Protein AF-A0AAF0IBI3-F1 (afdb_monomer_lite)

Structure (mmCIF, N/CA/C/O backbone):
data_AF-A0AAF0IBI3-F1
#
_entry.id   AF-A0AAF0IBI3-F1
#
loop_
_atom_site.group_PDB
_atom_site.id
_atom_site.type_symbol
_atom_site.label_atom_id
_atom_site.label_alt_id
_atom_site.label_comp_id
_atom_site.label_asym_id
_atom_site.label_entity_id
_atom_site.label_seq_id
_atom_site.pdbx_PDB_ins_code
_atom_site.Cartn_x
_atom_site.Cartn_y
_atom_site.Cartn_z
_atom_site.occupancy
_atom_site.B_iso_or_equiv
_atom_site.auth_seq_id
_atom_site.auth_comp_id
_atom_site.auth_asym_id
_atom_site.auth_atom_id
_atom_site.pdbx_PDB_model_num
ATOM 1 N N . MET A 1 1 ? -7.147 -3.085 28.964 1.00 46.16 1 MET A N 1
ATOM 2 C CA . MET A 1 1 ? -7.468 -4.178 28.019 1.00 46.16 1 MET A CA 1
ATOM 3 C C . MET A 1 1 ? -7.283 -3.755 26.542 1.00 46.16 1 MET A C 1
ATOM 5 O O . MET A 1 1 ? -8.056 -4.175 25.702 1.00 46.16 1 MET A O 1
ATOM 9 N N . TYR A 1 2 ? -6.271 -2.938 26.185 1.00 52.84 2 TYR A N 1
ATOM 10 C CA . TYR A 1 2 ? -6.290 -2.149 24.925 1.00 52.84 2 TYR A CA 1
ATOM 11 C C . TYR A 1 2 ? -5.146 -2.400 23.919 1.00 52.84 2 TYR A C 1
ATOM 13 O O . TYR A 1 2 ? -5.112 -1.746 22.879 1.00 52.84 2 TYR A O 1
ATOM 21 N N . THR A 1 3 ? -4.193 -3.294 24.200 1.00 62.03 3 THR A N 1
ATOM 22 C CA . THR A 1 3 ? -3.054 -3.539 23.285 1.00 62.03 3 THR A CA 1
ATOM 23 C C . THR A 1 3 ? -3.377 -4.616 22.247 1.00 62.03 3 THR A C 1
ATOM 25 O O . THR A 1 3 ? -3.080 -4.435 21.070 1.00 62.03 3 THR A O 1
ATOM 28 N N . GLY A 1 4 ? -4.069 -5.688 22.652 1.00 77.12 4 GLY A N 1
ATOM 29 C CA . GLY A 1 4 ? -4.441 -6.786 21.750 1.00 77.12 4 GLY A CA 1
ATOM 30 C C . GLY A 1 4 ? -5.415 -6.374 20.641 1.00 77.12 4 GLY A C 1
ATOM 31 O O . GLY A 1 4 ? -5.263 -6.805 19.504 1.00 77.12 4 GLY A O 1
ATOM 32 N N . SER A 1 5 ? -6.363 -5.476 20.932 1.00 83.38 5 SER A N 1
ATOM 33 C CA . SER A 1 5 ? -7.329 -4.992 19.936 1.00 83.38 5 SER A CA 1
ATOM 34 C C . SER A 1 5 ? -6.680 -4.135 18.846 1.00 83.38 5 SER A C 1
ATOM 36 O O . SER A 1 5 ? -7.051 -4.227 17.682 1.00 83.38 5 SER A O 1
ATOM 38 N N . LYS A 1 6 ? -5.661 -3.340 19.188 1.00 87.50 6 LYS A N 1
ATOM 39 C CA . LYS A 1 6 ? -4.908 -2.542 18.208 1.00 87.50 6 LYS A CA 1
ATOM 40 C C . LYS A 1 6 ? -4.067 -3.424 17.296 1.00 87.50 6 LYS A C 1
ATOM 42 O O . LYS A 1 6 ? -4.064 -3.201 16.093 1.00 87.50 6 LYS A O 1
ATOM 47 N N . LEU A 1 7 ? -3.394 -4.430 17.861 1.00 90.31 7 LEU A N 1
ATOM 48 C CA . LEU A 1 7 ? -2.618 -5.391 17.079 1.00 90.31 7 LEU A CA 1
ATOM 49 C C . LEU A 1 7 ? -3.521 -6.152 16.102 1.00 90.31 7 LEU A C 1
ATOM 51 O O . LEU A 1 7 ? -3.206 -6.233 14.920 1.00 90.31 7 LEU A O 1
ATOM 55 N N . LEU A 1 8 ? -4.670 -6.645 16.574 1.00 92.25 8 LEU A N 1
ATOM 56 C CA . LEU A 1 8 ? -5.641 -7.323 15.718 1.00 92.25 8 LEU A CA 1
ATOM 57 C C . LEU A 1 8 ? -6.187 -6.393 14.628 1.00 92.25 8 LEU A C 1
ATOM 59 O O . LEU A 1 8 ? -6.245 -6.784 13.468 1.00 92.25 8 LEU A O 1
ATOM 63 N N . GLY A 1 9 ? -6.546 -5.156 14.986 1.00 90.94 9 GLY A N 1
ATOM 64 C CA . GLY A 1 9 ? -7.006 -4.155 14.024 1.00 90.94 9 GLY A CA 1
ATOM 65 C C . GLY A 1 9 ? -5.957 -3.853 12.957 1.00 90.94 9 GLY A C 1
ATOM 66 O O . GLY A 1 9 ? -6.298 -3.764 11.782 1.00 90.94 9 GLY A O 1
ATOM 67 N N . TRP A 1 10 ? -4.683 -3.770 13.344 1.00 94.25 10 TRP A N 1
ATOM 68 C CA . TRP A 1 10 ? -3.572 -3.603 12.411 1.00 94.25 10 TRP A CA 1
ATOM 69 C C . TRP A 1 10 ? -3.404 -4.802 11.476 1.00 94.25 10 TRP A C 1
ATOM 71 O O . TRP A 1 10 ? -3.348 -4.590 10.269 1.00 94.25 10 TRP A O 1
ATOM 81 N N . ILE A 1 11 ? -3.410 -6.037 11.992 1.00 94.50 11 ILE A N 1
ATOM 82 C CA . ILE A 1 11 ? -3.297 -7.257 11.169 1.00 94.50 11 ILE A CA 1
ATOM 83 C C . ILE A 1 11 ? -4.446 -7.342 10.160 1.00 94.50 11 ILE A C 1
ATOM 85 O O . ILE A 1 11 ? -4.211 -7.596 8.982 1.00 94.50 11 ILE A O 1
ATOM 89 N N . VAL A 1 12 ? -5.684 -7.108 10.604 1.00 95.19 12 VAL A N 1
ATOM 90 C CA . VAL A 1 12 ? -6.865 -7.173 9.729 1.00 95.19 12 VAL A CA 1
ATOM 91 C C . VAL A 1 12 ? -6.830 -6.063 8.681 1.00 95.19 12 VAL A C 1
ATOM 93 O O . VAL A 1 12 ? -7.039 -6.342 7.506 1.00 95.19 12 VAL A O 1
ATOM 96 N N . SER A 1 13 ? -6.513 -4.829 9.084 1.00 95.00 13 SER A N 1
ATOM 97 C CA . SER A 1 13 ? -6.330 -3.699 8.163 1.00 95.00 13 SER A CA 1
ATOM 98 C C . SER A 1 13 ? -5.277 -4.018 7.100 1.00 95.00 13 SER A C 1
ATOM 100 O O . SER A 1 13 ? -5.501 -3.779 5.918 1.00 95.00 13 SER A O 1
ATOM 102 N N . MET A 1 14 ? -4.166 -4.635 7.509 1.00 94.00 14 MET A N 1
ATOM 103 C CA . MET A 1 14 ? -3.097 -5.049 6.607 1.00 94.00 14 MET A CA 1
ATOM 104 C C . MET A 1 14 ? -3.516 -6.134 5.620 1.00 94.00 14 MET A C 1
ATOM 106 O O . MET A 1 14 ? -3.328 -5.993 4.416 1.00 94.00 14 MET A O 1
ATOM 110 N N . ALA A 1 15 ? -4.134 -7.203 6.116 1.00 94.44 15 ALA A N 1
ATOM 111 C CA . ALA A 1 15 ? -4.618 -8.278 5.262 1.00 94.44 15 ALA A CA 1
ATOM 112 C C . ALA A 1 15 ? -5.670 -7.774 4.262 1.00 94.44 15 ALA A C 1
ATOM 114 O O . ALA A 1 15 ? -5.676 -8.200 3.110 1.00 94.44 15 ALA A O 1
ATOM 115 N N . MET A 1 16 ? -6.534 -6.846 4.687 1.00 95.38 16 MET A N 1
ATOM 116 C CA . MET A 1 16 ? -7.535 -6.236 3.818 1.00 95.38 16 MET A CA 1
ATOM 117 C C . MET A 1 16 ? -6.908 -5.337 2.761 1.00 95.38 16 MET A C 1
ATOM 119 O O . MET A 1 16 ? -7.221 -5.514 1.589 1.00 95.38 16 MET A O 1
ATOM 123 N N . ILE A 1 17 ? -6.049 -4.388 3.148 1.00 94.69 17 ILE A N 1
ATOM 124 C CA . ILE A 1 17 ? -5.478 -3.444 2.183 1.00 94.69 17 ILE A CA 1
ATOM 125 C C . ILE A 1 17 ? -4.639 -4.187 1.146 1.00 94.69 17 ILE A C 1
ATOM 127 O O . ILE A 1 17 ? -4.860 -3.993 -0.044 1.00 94.69 17 ILE A O 1
ATOM 131 N N . PHE A 1 18 ? -3.778 -5.115 1.568 1.00 94.31 18 PHE A N 1
ATOM 132 C CA . PHE A 1 18 ? -2.958 -5.898 0.650 1.00 94.31 18 PHE A CA 1
ATOM 133 C C . PHE A 1 18 ? -3.808 -6.859 -0.188 1.00 94.31 18 PHE A C 1
ATOM 135 O O . PHE A 1 18 ? -3.723 -6.860 -1.412 1.00 94.31 18 PHE A O 1
ATOM 142 N N . GLY A 1 19 ? -4.664 -7.658 0.456 1.00 94.88 19 GLY A N 1
ATOM 143 C CA . GLY A 1 19 ? -5.438 -8.702 -0.217 1.00 94.88 19 GLY A CA 1
ATOM 144 C C . GLY A 1 19 ? -6.464 -8.154 -1.207 1.00 94.88 19 GLY A C 1
ATOM 145 O O . GLY A 1 19 ? -6.581 -8.672 -2.315 1.00 94.88 19 GLY A O 1
ATOM 146 N N . LEU A 1 20 ? -7.181 -7.088 -0.841 1.00 95.31 20 LEU A N 1
ATOM 147 C CA . LEU A 1 20 ? -8.132 -6.450 -1.751 1.00 95.31 20 LEU A CA 1
ATOM 148 C C . LEU A 1 20 ? -7.409 -5.707 -2.872 1.00 95.31 20 LEU A C 1
ATOM 150 O O . LEU A 1 20 ? -7.839 -5.800 -4.017 1.00 95.31 20 LEU A O 1
ATOM 154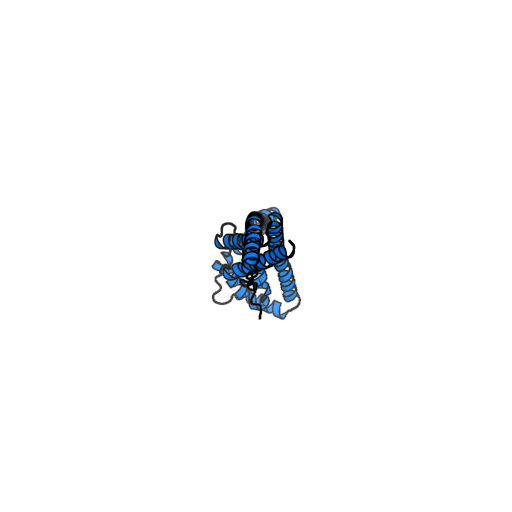 N N . THR A 1 21 ? -6.299 -5.026 -2.578 1.00 94.75 21 THR A N 1
ATOM 155 C CA . THR A 1 21 ? -5.511 -4.368 -3.629 1.00 94.75 21 THR A CA 1
ATOM 156 C C . THR A 1 21 ? -4.972 -5.381 -4.631 1.00 94.75 21 THR A C 1
ATOM 158 O O . THR A 1 21 ? -5.055 -5.150 -5.830 1.00 94.75 21 THR A O 1
ATOM 161 N N . LEU A 1 22 ? -4.495 -6.537 -4.165 1.00 93.81 22 LEU A N 1
ATOM 162 C CA . LEU A 1 22 ? -4.035 -7.611 -5.039 1.00 93.81 22 LEU A CA 1
ATOM 163 C C . LEU A 1 22 ? -5.170 -8.166 -5.915 1.00 93.81 22 LEU A C 1
ATOM 165 O O . LEU A 1 22 ? -4.953 -8.469 -7.084 1.00 93.81 22 LEU A O 1
ATOM 169 N N . MET A 1 23 ? -6.380 -8.292 -5.362 1.00 94.25 23 MET A N 1
ATOM 170 C CA . MET A 1 23 ? -7.551 -8.805 -6.081 1.00 94.25 23 MET A CA 1
ATOM 171 C C . MET A 1 23 ? -8.079 -7.829 -7.140 1.00 94.25 23 MET A C 1
ATOM 173 O O . MET A 1 23 ? -8.567 -8.262 -8.181 1.00 94.25 23 MET A O 1
ATOM 177 N N . PHE A 1 24 ? -7.993 -6.529 -6.869 1.00 92.81 24 PHE A N 1
ATOM 178 C CA . PHE A 1 24 ? -8.494 -5.462 -7.739 1.00 92.81 24 PHE A CA 1
ATOM 179 C C . PHE A 1 24 ? -7.365 -4.661 -8.391 1.00 92.81 24 PHE A C 1
ATOM 181 O O . PHE A 1 24 ? -7.532 -3.485 -8.716 1.00 92.81 24 PHE A O 1
ATOM 188 N N . LEU A 1 25 ? -6.205 -5.291 -8.564 1.00 91.50 25 LEU A N 1
ATOM 189 C CA . LEU A 1 25 ? -5.045 -4.636 -9.135 1.00 91.50 25 LEU A CA 1
ATOM 190 C C . LEU A 1 25 ? -5.332 -4.276 -10.605 1.00 91.50 25 LEU A C 1
ATOM 192 O O . LEU A 1 25 ? -5.805 -5.140 -11.349 1.00 91.50 25 LEU A O 1
ATOM 196 N N . PRO A 1 26 ? -5.059 -3.035 -11.055 1.00 90.81 26 PRO A N 1
ATOM 197 C CA . PRO A 1 26 ? -5.319 -2.658 -12.438 1.00 90.81 26 PRO A CA 1
ATOM 198 C C . PRO A 1 26 ? -4.539 -3.529 -13.425 1.00 90.81 26 PRO A C 1
ATOM 200 O O . PRO A 1 26 ? -3.414 -3.951 -13.153 1.00 90.81 26 PRO A O 1
ATOM 203 N N . GLU A 1 27 ? -5.113 -3.753 -14.604 1.00 88.75 27 GLU A N 1
ATOM 204 C CA . GLU A 1 27 ? -4.588 -4.709 -15.583 1.00 88.75 27 GLU A CA 1
ATOM 205 C C . GLU A 1 27 ? -3.118 -4.457 -15.948 1.00 88.75 27 GLU A C 1
ATOM 207 O O . GLU A 1 27 ? -2.320 -5.392 -15.958 1.00 88.75 27 GLU A O 1
ATOM 212 N N . GLY A 1 28 ? -2.709 -3.200 -16.143 1.00 87.12 28 GLY A N 1
ATOM 213 C CA . GLY A 1 28 ? -1.317 -2.889 -16.474 1.00 87.12 28 GLY A CA 1
ATOM 214 C C . GLY A 1 28 ? -0.308 -3.261 -15.376 1.00 87.12 28 GLY A C 1
ATOM 215 O O . GLY A 1 28 ? 0.815 -3.657 -15.687 1.00 87.12 28 GLY A O 1
ATOM 216 N N . TYR A 1 29 ? -0.703 -3.244 -14.098 1.00 89.69 29 TYR A N 1
ATOM 217 C CA . TYR A 1 29 ? 0.132 -3.779 -13.017 1.00 89.69 29 TYR A CA 1
ATOM 218 C C . TYR A 1 29 ? 0.233 -5.303 -13.097 1.00 89.69 29 TYR A C 1
ATOM 220 O O . TYR A 1 29 ? 1.326 -5.849 -12.963 1.00 89.69 29 TYR A O 1
ATOM 228 N N . ALA A 1 30 ? -0.881 -5.997 -13.343 1.00 89.12 30 ALA A N 1
ATOM 229 C CA . ALA A 1 30 ? -0.889 -7.450 -13.507 1.00 89.12 30 ALA A CA 1
ATOM 230 C C . ALA A 1 30 ? -0.048 -7.894 -14.720 1.00 89.12 30 ALA A C 1
ATOM 232 O O . ALA A 1 30 ? 0.678 -8.891 -14.644 1.00 89.12 30 ALA A O 1
ATOM 233 N N . MET A 1 31 ? -0.074 -7.122 -15.811 1.00 88.69 31 MET A N 1
ATOM 234 C CA . MET A 1 31 ? 0.788 -7.330 -16.976 1.00 88.69 31 MET A CA 1
ATOM 235 C C . MET A 1 31 ? 2.266 -7.151 -16.625 1.00 88.69 31 MET A C 1
ATOM 237 O O . MET A 1 31 ? 3.074 -8.004 -16.984 1.00 88.69 31 MET A O 1
ATOM 241 N N . LEU A 1 32 ? 2.632 -6.103 -15.878 1.00 87.94 32 LEU A N 1
ATOM 242 C CA . LEU A 1 32 ? 4.014 -5.900 -15.427 1.00 87.94 32 LEU A CA 1
ATOM 243 C C . LEU A 1 32 ? 4.496 -7.001 -14.493 1.00 87.94 32 LEU A C 1
ATOM 245 O O . LEU A 1 32 ? 5.621 -7.476 -14.648 1.00 87.94 32 LEU A O 1
ATOM 249 N N . ILE A 1 33 ? 3.642 -7.432 -13.560 1.00 89.62 33 ILE A N 1
ATOM 250 C CA . ILE A 1 33 ? 3.929 -8.583 -12.707 1.00 89.62 33 ILE A CA 1
ATOM 251 C C . ILE A 1 33 ? 4.224 -9.778 -13.598 1.00 89.62 33 ILE A C 1
ATOM 253 O O . ILE A 1 33 ? 5.292 -10.351 -13.472 1.00 89.62 33 ILE A O 1
ATOM 257 N N . THR A 1 34 ? 3.342 -10.110 -14.541 1.00 88.38 34 THR A N 1
ATOM 258 C CA . THR A 1 34 ? 3.505 -11.275 -15.424 1.00 88.38 34 THR A CA 1
ATOM 259 C C . THR A 1 34 ? 4.767 -11.186 -16.282 1.00 88.38 34 THR A C 1
ATOM 261 O O . THR A 1 34 ? 5.498 -12.169 -16.399 1.00 88.38 34 THR A O 1
ATOM 264 N N . TRP A 1 35 ? 5.054 -10.010 -16.840 1.00 87.88 35 TRP A N 1
ATOM 265 C CA . TRP A 1 35 ? 6.219 -9.770 -17.690 1.00 87.88 35 TRP A CA 1
ATOM 266 C C . TRP A 1 35 ? 7.526 -9.963 -16.917 1.00 87.88 35 TRP A C 1
ATOM 268 O O . TRP A 1 35 ? 8.412 -10.690 -17.361 1.00 87.88 35 TRP A O 1
ATOM 278 N N . PHE A 1 36 ? 7.642 -9.364 -15.735 1.00 87.31 36 PHE A N 1
ATOM 279 C CA . PHE A 1 36 ? 8.890 -9.346 -14.975 1.00 87.31 36 PHE A CA 1
ATOM 280 C C . PHE A 1 36 ? 8.953 -10.397 -13.847 1.00 87.31 36 PHE A C 1
ATOM 282 O O . PHE A 1 36 ? 9.979 -10.516 -13.169 1.00 87.31 36 PHE A O 1
ATOM 289 N N . ASN A 1 37 ? 7.908 -11.217 -13.682 1.00 87.94 37 ASN A N 1
ATOM 290 C CA . ASN A 1 37 ? 7.854 -12.331 -12.727 1.00 87.94 37 ASN A CA 1
ATOM 291 C C . ASN A 1 37 ? 9.059 -13.283 -12.828 1.00 87.94 37 ASN A C 1
ATOM 293 O O . ASN A 1 37 ? 9.570 -13.676 -11.783 1.00 87.94 37 ASN A O 1
ATOM 297 N N . PRO A 1 38 ? 9.564 -13.653 -14.027 1.00 86.75 38 PRO A N 1
ATOM 298 C CA . PRO A 1 38 ? 10.696 -14.577 -14.126 1.00 86.75 38 PRO A CA 1
ATOM 299 C C . PRO A 1 38 ? 11.970 -14.076 -13.431 1.00 86.75 38 PRO A C 1
ATOM 301 O O . PRO A 1 38 ? 12.804 -14.884 -13.036 1.00 86.75 38 PRO A O 1
ATOM 304 N N . VAL A 1 39 ? 12.114 -12.755 -13.275 1.00 86.31 39 VAL A N 1
ATOM 305 C CA . VAL A 1 39 ? 13.288 -12.109 -12.670 1.00 86.31 39 VAL A CA 1
ATOM 306 C C . VAL A 1 39 ? 13.058 -11.801 -11.194 1.00 86.31 39 VAL A C 1
ATOM 308 O O . VAL A 1 39 ? 13.903 -12.107 -10.356 1.00 86.31 39 VAL A O 1
ATOM 311 N N . PHE A 1 40 ? 11.923 -11.186 -10.865 1.00 86.12 40 PHE A N 1
ATOM 312 C CA . PHE A 1 40 ? 11.683 -10.652 -9.521 1.00 86.12 40 PHE A CA 1
ATOM 313 C C . PHE A 1 40 ? 10.754 -11.517 -8.669 1.00 86.12 40 PHE A C 1
ATOM 315 O O . PHE A 1 40 ? 10.677 -11.325 -7.453 1.00 86.12 40 PHE A O 1
ATOM 322 N N . GLY A 1 41 ? 10.054 -12.471 -9.281 1.00 87.62 41 GLY A N 1
ATOM 323 C CA . GLY A 1 41 ? 9.133 -13.365 -8.599 1.00 87.62 41 GLY A CA 1
ATOM 324 C C . GLY A 1 41 ? 8.098 -12.617 -7.757 1.00 87.62 41 GLY A C 1
ATOM 325 O O . GLY A 1 41 ? 7.601 -11.545 -8.109 1.00 87.62 41 GLY A O 1
ATOM 326 N N . LEU A 1 42 ? 7.846 -13.167 -6.567 1.00 89.06 42 LEU A N 1
ATOM 327 C CA . LEU A 1 42 ? 6.907 -12.621 -5.588 1.00 89.06 42 LEU A CA 1
ATOM 328 C C . LEU A 1 42 ? 7.249 -11.189 -5.142 1.00 89.06 42 LEU A C 1
ATOM 330 O O . LEU A 1 42 ? 6.341 -10.438 -4.787 1.00 89.06 42 LEU A O 1
ATOM 334 N N . ASN A 1 43 ? 8.528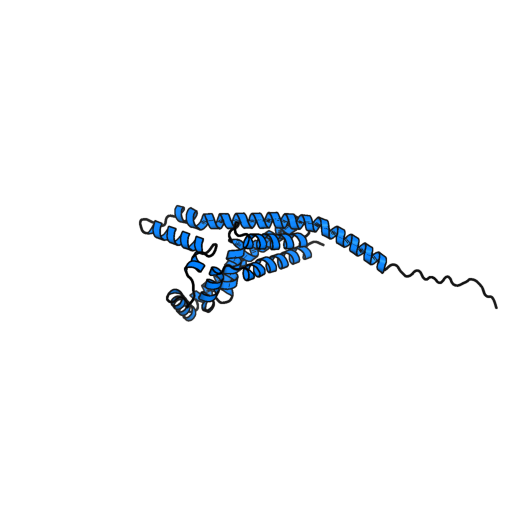 -10.794 -5.171 1.00 89.81 43 ASN A N 1
ATOM 335 C CA . ASN A 1 43 ? 8.945 -9.469 -4.713 1.00 89.81 43 ASN A CA 1
ATOM 336 C C . ASN A 1 43 ? 8.247 -8.375 -5.521 1.00 89.81 43 ASN A C 1
ATOM 338 O O . ASN A 1 43 ? 7.757 -7.407 -4.945 1.00 89.81 43 ASN A O 1
ATOM 342 N N . LEU A 1 44 ? 8.151 -8.552 -6.841 1.00 89.50 44 LEU A N 1
ATOM 343 C CA . LEU A 1 44 ? 7.507 -7.577 -7.713 1.00 89.50 44 LEU A CA 1
ATOM 344 C C . LEU A 1 44 ? 6.009 -7.480 -7.444 1.00 89.50 44 LEU A C 1
ATOM 346 O O . LEU A 1 44 ? 5.489 -6.371 -7.374 1.00 89.50 44 LEU A O 1
ATOM 350 N N . THR A 1 45 ? 5.336 -8.613 -7.232 1.00 91.75 45 THR A N 1
ATOM 351 C CA . THR A 1 45 ? 3.919 -8.638 -6.851 1.00 91.75 45 THR A CA 1
ATOM 352 C C . THR A 1 45 ? 3.682 -7.819 -5.590 1.00 91.75 45 THR A C 1
ATOM 354 O O . THR A 1 45 ? 2.782 -6.983 -5.568 1.00 91.75 45 THR A O 1
ATOM 357 N N . VAL A 1 46 ? 4.509 -8.010 -4.558 1.00 92.94 46 VAL A N 1
ATOM 358 C CA . VAL A 1 46 ? 4.385 -7.266 -3.297 1.00 92.94 46 VAL A CA 1
ATOM 359 C C . VAL A 1 46 ? 4.648 -5.776 -3.512 1.00 92.94 46 VAL A C 1
ATOM 361 O O . VAL A 1 46 ? 3.827 -4.958 -3.108 1.00 92.94 46 VAL A O 1
ATOM 364 N N . ILE A 1 47 ? 5.742 -5.418 -4.195 1.00 91.19 47 ILE A N 1
ATOM 365 C CA . ILE A 1 47 ? 6.111 -4.019 -4.464 1.00 91.19 47 ILE A CA 1
ATOM 366 C C . ILE A 1 47 ? 4.997 -3.301 -5.221 1.00 91.19 47 ILE A C 1
ATOM 368 O O . ILE A 1 47 ? 4.581 -2.224 -4.813 1.00 91.19 47 ILE A O 1
ATOM 372 N N . LEU A 1 48 ? 4.513 -3.886 -6.315 1.00 91.62 48 LEU A N 1
ATOM 373 C CA . LEU A 1 48 ? 3.530 -3.263 -7.196 1.00 91.62 48 LEU A CA 1
ATOM 374 C C . LEU A 1 48 ? 2.144 -3.158 -6.551 1.00 91.62 48 LEU A C 1
ATOM 376 O O . LEU A 1 48 ? 1.474 -2.139 -6.717 1.00 91.62 48 LEU A O 1
ATOM 380 N N . THR A 1 49 ? 1.751 -4.161 -5.763 1.00 93.69 49 THR A N 1
ATOM 381 C CA . THR A 1 49 ? 0.508 -4.128 -4.978 1.00 93.69 49 THR A CA 1
ATOM 382 C C . THR A 1 49 ? 0.556 -3.016 -3.935 1.00 93.69 49 THR A C 1
ATOM 384 O O . THR A 1 49 ? -0.356 -2.197 -3.867 1.00 93.69 49 THR A O 1
ATOM 387 N N . GLU A 1 50 ? 1.634 -2.932 -3.154 1.00 92.81 50 GLU A N 1
ATOM 388 C CA . GLU A 1 50 ? 1.786 -1.897 -2.123 1.00 92.81 50 GLU A CA 1
ATOM 389 C C . GLU A 1 50 ? 1.971 -0.499 -2.728 1.00 92.81 50 GLU A C 1
ATOM 391 O O . GLU A 1 50 ? 1.471 0.490 -2.191 1.00 92.81 50 GLU A O 1
ATOM 396 N N . LEU A 1 51 ? 2.640 -0.399 -3.881 1.00 91.00 51 LEU A N 1
ATOM 397 C CA . LEU A 1 51 ? 2.778 0.858 -4.612 1.00 91.00 51 LEU A CA 1
ATOM 398 C C . LEU A 1 51 ? 1.403 1.394 -5.012 1.00 91.00 51 LEU A C 1
ATOM 400 O O . LEU A 1 51 ? 1.128 2.572 -4.795 1.00 91.00 51 LEU A O 1
ATOM 404 N N . TYR A 1 52 ? 0.532 0.535 -5.550 1.00 91.88 52 TYR A N 1
ATOM 405 C CA . TYR A 1 52 ? -0.845 0.920 -5.846 1.00 91.88 52 TYR A CA 1
ATOM 406 C C . TYR A 1 52 ? -1.631 1.235 -4.569 1.00 91.88 52 TYR A C 1
ATOM 408 O O . TYR A 1 52 ? -2.268 2.278 -4.496 1.00 91.88 52 TYR A O 1
ATOM 416 N N . ALA A 1 53 ? -1.521 0.414 -3.522 1.00 92.38 53 ALA A N 1
ATOM 417 C CA . ALA A 1 53 ? -2.218 0.642 -2.254 1.00 92.38 53 ALA A CA 1
ATOM 418 C C . ALA A 1 53 ? -1.858 1.987 -1.589 1.00 92.38 53 ALA A C 1
ATOM 420 O O . ALA A 1 53 ? -2.695 2.596 -0.921 1.00 92.38 53 ALA A O 1
ATOM 421 N N . LEU A 1 54 ? -0.628 2.479 -1.773 1.00 90.81 54 LEU A N 1
ATOM 422 C CA . LEU A 1 54 ? -0.177 3.757 -1.215 1.00 90.81 54 LEU A CA 1
ATOM 423 C C . LEU A 1 54 ? -0.409 4.944 -2.149 1.00 90.81 54 LEU A C 1
ATOM 425 O O . LEU A 1 54 ? -0.813 6.015 -1.692 1.00 90.81 54 LEU A O 1
ATOM 429 N N . LEU A 1 55 ? -0.131 4.777 -3.440 1.00 89.38 55 LEU A N 1
ATOM 430 C CA . LEU A 1 55 ? -0.065 5.877 -4.409 1.00 89.38 55 LEU A CA 1
ATOM 431 C C . LEU A 1 55 ? -1.213 5.876 -5.414 1.00 89.38 55 LEU A C 1
ATOM 433 O O . LEU A 1 55 ? -1.274 6.776 -6.249 1.00 89.38 55 LEU A O 1
ATOM 437 N N . GLY A 1 56 ? -2.109 4.893 -5.336 1.00 87.50 56 GLY A N 1
ATOM 438 C CA . GLY A 1 56 ? -3.257 4.765 -6.218 1.00 87.50 56 GLY A CA 1
ATOM 439 C C . GLY A 1 56 ? -4.074 6.061 -6.277 1.00 87.50 56 GLY A C 1
ATOM 440 O O . GLY A 1 56 ? -4.090 6.834 -5.307 1.00 87.50 56 GLY A O 1
ATOM 441 N N . PRO A 1 57 ? -4.733 6.347 -7.411 1.00 85.19 57 PRO A N 1
ATOM 442 C CA . PRO A 1 57 ? -5.406 7.618 -7.615 1.00 85.19 57 PRO A CA 1
ATOM 443 C C . PRO A 1 57 ? -6.539 7.801 -6.615 1.00 85.19 57 PRO A C 1
ATOM 445 O O . PRO A 1 57 ? -7.394 6.934 -6.457 1.00 85.19 57 PRO A O 1
ATOM 448 N N . TYR A 1 58 ? -6.606 8.972 -5.990 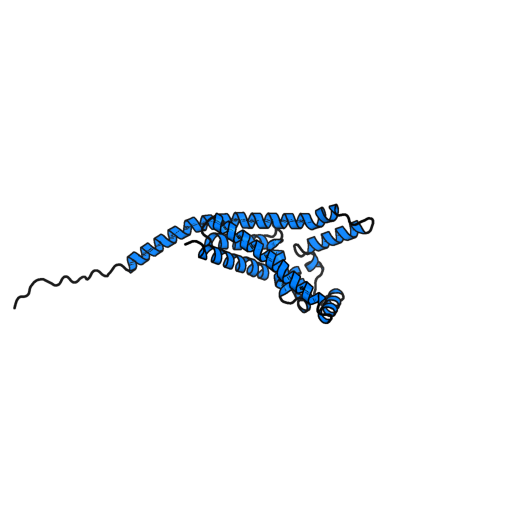1.00 81.75 58 TYR A N 1
ATOM 449 C CA . TYR A 1 58 ? -7.673 9.283 -5.037 1.00 81.75 58 TYR A CA 1
ATOM 450 C C . TYR A 1 58 ? -9.051 9.476 -5.699 1.00 81.75 58 TYR A C 1
ATOM 452 O O . TYR A 1 58 ? -10.057 9.627 -5.010 1.00 81.75 58 TYR A O 1
ATOM 460 N N . ASN A 1 59 ? -9.105 9.531 -7.030 1.00 83.31 59 ASN A N 1
ATOM 461 C CA . ASN A 1 59 ? -10.333 9.565 -7.820 1.00 83.31 59 ASN A CA 1
ATOM 462 C C . ASN A 1 59 ? -10.746 8.179 -8.338 1.00 83.31 59 ASN A C 1
ATOM 464 O O . ASN A 1 59 ? -11.854 8.054 -8.859 1.00 83.31 59 ASN A O 1
ATOM 468 N N . ASP A 1 60 ? -9.906 7.149 -8.187 1.00 88.44 60 ASP A N 1
ATOM 469 C CA . ASP A 1 60 ? -10.336 5.777 -8.432 1.00 88.44 60 ASP A CA 1
ATOM 470 C C . ASP A 1 60 ? -11.204 5.300 -7.263 1.00 88.44 60 ASP A C 1
ATOM 472 O O . ASP A 1 60 ? -10.756 5.153 -6.121 1.00 88.44 60 ASP A O 1
ATOM 476 N N . MET A 1 61 ? -12.477 5.049 -7.565 1.00 89.44 61 MET A N 1
ATOM 477 C CA . MET A 1 61 ? -13.448 4.592 -6.580 1.00 89.44 61 MET A CA 1
ATOM 478 C C . MET A 1 61 ? -13.079 3.228 -5.998 1.00 89.44 61 MET A C 1
ATOM 480 O O . MET A 1 61 ? -13.383 2.986 -4.829 1.00 89.44 61 MET A O 1
ATOM 484 N N . VAL A 1 62 ? -12.440 2.345 -6.771 1.00 92.06 62 VAL A N 1
ATOM 485 C CA . VAL A 1 62 ? -12.065 1.006 -6.297 1.00 92.06 62 VAL A CA 1
ATOM 486 C C . VAL A 1 62 ? -10.956 1.123 -5.259 1.00 92.06 62 VAL A C 1
ATOM 488 O O . VAL A 1 62 ? -11.142 0.690 -4.119 1.00 92.06 62 VAL A O 1
ATOM 491 N N . HIS A 1 63 ? -9.857 1.795 -5.607 1.00 92.56 63 HIS A N 1
ATOM 492 C CA . HIS A 1 63 ? -8.747 2.090 -4.699 1.00 92.56 63 HIS A CA 1
ATOM 493 C C . HIS A 1 63 ? -9.207 2.760 -3.402 1.00 92.56 63 HIS A C 1
ATOM 495 O O . HIS A 1 63 ? -8.939 2.271 -2.301 1.00 92.56 63 HIS A O 1
ATOM 501 N N . ILE A 1 64 ? -9.978 3.846 -3.513 1.00 93.31 64 ILE A N 1
ATOM 502 C CA . ILE A 1 64 ? -10.477 4.564 -2.337 1.00 93.31 64 ILE A CA 1
ATOM 503 C C . ILE A 1 64 ? -11.393 3.688 -1.482 1.00 93.31 64 ILE A C 1
ATOM 505 O O . ILE A 1 64 ? -11.313 3.746 -0.255 1.00 93.31 64 ILE A O 1
ATOM 509 N N . SER A 1 65 ? -12.232 2.843 -2.084 1.00 94.50 65 SER A N 1
ATOM 510 C CA . SER A 1 65 ? -13.100 1.934 -1.325 1.00 94.50 65 SER A CA 1
ATOM 511 C C . SER A 1 65 ? -12.297 0.920 -0.513 1.00 94.50 65 SER A C 1
ATOM 513 O O . SER A 1 65 ? -12.643 0.649 0.639 1.00 94.50 65 SER A O 1
ATOM 515 N N . ILE A 1 66 ? -11.204 0.397 -1.075 1.00 95.12 66 ILE A N 1
ATOM 516 C CA . ILE A 1 66 ? -10.288 -0.513 -0.375 1.00 95.12 66 ILE A CA 1
ATOM 517 C C . ILE A 1 66 ? -9.633 0.205 0.804 1.00 95.12 66 ILE A C 1
ATOM 519 O O . ILE A 1 66 ? -9.664 -0.297 1.930 1.00 95.12 66 ILE A O 1
ATOM 523 N N . LEU A 1 67 ? -9.104 1.406 0.564 1.00 94.69 67 LEU A N 1
ATOM 524 C CA . LEU A 1 67 ? -8.436 2.218 1.577 1.00 94.69 67 LEU A CA 1
ATOM 525 C C . LEU A 1 67 ? -9.378 2.575 2.736 1.00 94.69 67 LEU A C 1
ATOM 527 O O . LEU A 1 67 ? -9.035 2.390 3.906 1.00 94.69 67 LEU A O 1
ATOM 531 N N . ILE A 1 68 ? -10.591 3.039 2.417 1.00 95.06 68 ILE A N 1
ATOM 532 C CA . ILE A 1 68 ? -11.637 3.345 3.400 1.00 95.06 68 ILE A CA 1
ATOM 533 C C . ILE A 1 68 ? -12.025 2.078 4.162 1.00 95.06 68 ILE A C 1
ATOM 535 O O . ILE A 1 68 ? -12.091 2.106 5.390 1.00 95.06 68 ILE A O 1
ATOM 539 N N . GLY A 1 69 ? -12.273 0.970 3.462 1.00 95.38 69 GLY A N 1
ATOM 540 C CA . GLY A 1 69 ? -12.690 -0.293 4.067 1.00 95.38 69 GLY A CA 1
ATOM 541 C C . GLY A 1 69 ? -11.664 -0.823 5.065 1.00 95.38 69 GLY A C 1
ATOM 542 O O . GLY A 1 69 ? -12.010 -1.100 6.216 1.00 95.38 69 GLY A O 1
ATOM 543 N N . ALA A 1 70 ? -10.396 -0.897 4.660 1.00 95.69 70 ALA A N 1
ATOM 544 C CA . ALA A 1 70 ? -9.304 -1.357 5.513 1.00 95.69 70 ALA A CA 1
ATOM 545 C C . ALA A 1 70 ? -9.108 -0.443 6.734 1.00 95.69 70 ALA A C 1
ATOM 547 O O . ALA A 1 70 ? -9.104 -0.922 7.873 1.00 95.69 70 ALA A O 1
ATOM 548 N N . ALA A 1 71 ? -9.040 0.878 6.522 1.00 95.19 71 ALA A N 1
ATOM 549 C CA . ALA A 1 71 ? -8.869 1.848 7.603 1.00 95.19 71 ALA A CA 1
ATOM 550 C C . ALA A 1 71 ? -10.049 1.832 8.587 1.00 95.19 71 ALA A C 1
ATOM 552 O O . ALA A 1 71 ? -9.850 1.890 9.804 1.00 95.19 71 ALA A O 1
ATOM 553 N N . LEU A 1 72 ? -11.281 1.713 8.083 1.00 96.00 72 LEU A N 1
ATOM 554 C CA . LEU A 1 72 ? -12.485 1.680 8.907 1.00 96.00 72 LEU A CA 1
ATOM 555 C C . LEU A 1 72 ? -12.523 0.418 9.766 1.00 96.00 72 LEU A C 1
ATOM 557 O O . LEU A 1 72 ? -12.733 0.523 10.973 1.00 96.00 72 LEU A O 1
ATOM 561 N N . VAL A 1 73 ? -12.302 -0.759 9.175 1.00 95.56 73 VAL A N 1
ATOM 562 C CA . VAL A 1 73 ? -12.313 -2.038 9.902 1.00 95.56 73 VAL A CA 1
ATOM 563 C C . VAL A 1 73 ? -11.191 -2.080 10.935 1.00 95.56 73 VAL A C 1
ATOM 565 O O . VAL A 1 73 ? -11.449 -2.386 12.103 1.00 95.56 73 VAL A O 1
ATOM 568 N N . GLY A 1 74 ? -9.971 -1.689 10.556 1.00 93.06 74 GLY A N 1
ATOM 569 C CA . GLY A 1 74 ? -8.851 -1.578 11.490 1.00 93.06 74 GLY A CA 1
ATOM 570 C C . GLY A 1 74 ? -9.153 -0.629 12.651 1.00 93.06 74 GLY A C 1
ATOM 571 O O . GLY A 1 74 ? -8.909 -0.957 13.817 1.00 93.06 74 GLY A O 1
ATOM 572 N N . GLY A 1 75 ? -9.765 0.519 12.349 1.00 93.56 75 GLY A N 1
ATOM 573 C CA . GLY A 1 75 ? -10.232 1.485 13.338 1.00 93.56 75 GLY A CA 1
ATOM 574 C C . GLY A 1 75 ? -11.292 0.914 14.279 1.00 93.56 75 GLY A C 1
ATOM 575 O O . GLY A 1 75 ? -11.141 1.007 15.498 1.00 93.56 75 GLY A O 1
ATOM 576 N N . LEU A 1 76 ? -12.341 0.289 13.738 1.00 94.62 76 LEU A N 1
ATOM 577 C CA . LEU A 1 76 ? -13.439 -0.312 14.506 1.00 94.62 76 LEU A CA 1
ATOM 578 C C . LEU A 1 76 ? -12.922 -1.316 15.538 1.00 94.62 76 LEU A C 1
ATOM 580 O O . LEU A 1 76 ? -13.343 -1.276 16.695 1.00 94.62 76 LEU A O 1
ATOM 584 N N . ILE A 1 77 ? -11.978 -2.171 15.141 1.00 92.38 77 ILE A N 1
ATOM 585 C CA . ILE A 1 77 ? -11.379 -3.174 16.028 1.00 92.38 77 ILE A CA 1
ATOM 586 C C . ILE A 1 77 ? -10.519 -2.501 17.106 1.00 92.38 77 ILE A C 1
ATOM 588 O O . ILE A 1 77 ? -10.580 -2.892 18.272 1.00 92.38 77 ILE A O 1
ATOM 592 N N . ALA A 1 78 ? -9.767 -1.449 16.766 1.00 91.38 78 ALA A N 1
ATOM 593 C CA . ALA A 1 78 ? -8.952 -0.715 17.736 1.00 91.38 78 ALA A CA 1
ATOM 594 C C . ALA A 1 78 ? -9.785 -0.061 18.857 1.00 91.38 78 ALA A C 1
ATOM 596 O O . ALA A 1 78 ? -9.273 0.155 19.961 1.00 91.38 78 ALA A O 1
ATOM 597 N N . GLY A 1 79 ? -11.054 0.269 18.586 1.00 86.00 79 GLY A N 1
ATOM 598 C CA . GLY A 1 79 ? -12.047 0.654 19.596 1.00 86.00 79 GLY A CA 1
ATOM 599 C C . GLY A 1 79 ? -11.828 2.018 20.257 1.00 86.00 79 GLY A C 1
ATOM 600 O O . GLY A 1 79 ? -12.488 2.341 21.239 1.00 86.00 79 GLY A O 1
ATOM 601 N N . THR A 1 80 ? -10.889 2.827 19.760 1.00 89.50 80 THR A N 1
ATOM 602 C CA . THR A 1 80 ? -10.673 4.213 20.205 1.00 89.50 80 THR A CA 1
ATOM 603 C C . THR A 1 80 ? -10.202 5.070 19.036 1.00 89.50 80 THR A C 1
ATOM 605 O O . THR A 1 80 ? -9.459 4.584 18.188 1.00 89.50 80 THR A O 1
ATOM 608 N N . GLY A 1 81 ? -10.551 6.363 19.000 1.00 87.06 81 GLY A N 1
ATOM 609 C CA . GLY A 1 81 ? -10.116 7.260 17.915 1.00 87.06 81 GLY A CA 1
ATOM 610 C C . GLY A 1 81 ? -8.588 7.347 17.765 1.00 87.06 81 GLY A C 1
ATOM 611 O O . GLY A 1 81 ? -8.070 7.243 16.659 1.00 87.06 81 GLY A O 1
ATOM 612 N N . LYS A 1 82 ? -7.849 7.442 18.884 1.00 90.56 82 LYS A N 1
ATOM 613 C CA . LYS A 1 82 ? -6.372 7.412 18.879 1.00 90.56 82 LYS A CA 1
ATOM 614 C C . LYS A 1 82 ? -5.814 6.045 18.459 1.00 90.56 82 LYS A C 1
ATOM 616 O O . LYS A 1 82 ? -4.771 5.984 17.822 1.00 90.56 82 LYS A O 1
ATOM 621 N N . GLY A 1 83 ? -6.492 4.955 18.826 1.00 87.62 83 GLY A N 1
ATOM 622 C CA . GLY A 1 83 ? -6.115 3.601 18.422 1.00 87.62 83 GLY A CA 1
ATOM 623 C C . GLY A 1 83 ? -6.303 3.370 16.927 1.00 87.62 83 GLY A C 1
ATOM 624 O O . GLY A 1 83 ? -5.408 2.827 16.296 1.00 87.62 83 GLY A O 1
ATOM 625 N N . GLY A 1 84 ? -7.417 3.834 16.358 1.00 91.12 84 GLY A N 1
ATOM 626 C CA . GLY A 1 84 ? -7.670 3.746 14.922 1.00 91.12 84 GLY A CA 1
ATOM 627 C C . GLY A 1 84 ? -6.693 4.579 14.094 1.00 91.12 84 GLY A C 1
ATOM 628 O O . GLY A 1 84 ? -6.213 4.106 13.070 1.00 91.12 84 GLY A O 1
ATOM 629 N N . LEU A 1 85 ? -6.304 5.761 14.589 1.00 93.44 85 LEU A N 1
ATOM 630 C CA . LEU A 1 85 ? -5.224 6.548 13.986 1.00 93.44 85 LEU A CA 1
ATOM 631 C C . LEU A 1 85 ? -3.894 5.780 13.988 1.00 93.44 85 LEU A C 1
ATOM 633 O O . LEU A 1 85 ? -3.229 5.698 12.962 1.00 93.44 85 LEU A O 1
ATOM 637 N N . ALA A 1 86 ? -3.520 5.191 15.130 1.00 92.19 86 ALA A N 1
ATOM 638 C CA . ALA A 1 86 ? -2.291 4.408 15.240 1.00 92.19 86 ALA A CA 1
ATOM 639 C C . ALA A 1 86 ? -2.298 3.197 14.296 1.00 92.19 86 ALA A C 1
ATOM 641 O O . ALA A 1 86 ? -1.300 2.951 13.631 1.00 92.19 86 ALA A O 1
ATOM 642 N N . VAL A 1 87 ? -3.428 2.488 14.188 1.00 94.00 87 VAL A N 1
ATOM 643 C CA . VAL A 1 87 ? -3.592 1.376 13.242 1.00 94.00 87 VAL A CA 1
ATOM 644 C C . VAL A 1 87 ? -3.391 1.846 11.803 1.00 94.00 87 VAL A C 1
ATOM 646 O O . VAL A 1 87 ? -2.588 1.244 11.100 1.00 94.00 87 VAL A O 1
ATOM 649 N N . ALA A 1 88 ? -4.036 2.939 11.385 1.00 92.62 88 ALA A N 1
ATOM 650 C CA . ALA A 1 88 ? -3.886 3.476 10.033 1.00 92.62 88 ALA A CA 1
ATOM 651 C C . ALA A 1 88 ? -2.430 3.868 9.718 1.00 92.62 88 ALA A C 1
ATOM 653 O O . ALA A 1 88 ? -1.907 3.481 8.675 1.00 92.62 88 ALA A O 1
ATOM 654 N N . ILE A 1 89 ? -1.746 4.561 10.640 1.00 92.69 89 ILE A N 1
ATOM 655 C CA . ILE A 1 89 ? -0.322 4.917 10.486 1.00 92.69 89 ILE A CA 1
ATOM 656 C C . ILE A 1 89 ? 0.535 3.657 10.362 1.00 92.69 89 ILE A C 1
ATOM 658 O O . ILE A 1 89 ? 1.348 3.556 9.449 1.00 92.69 89 ILE A O 1
ATOM 662 N N . SER A 1 90 ? 0.359 2.692 11.266 1.00 92.44 90 SER A N 1
ATOM 663 C CA . SER A 1 90 ? 1.142 1.455 11.265 1.00 92.44 90 SER A CA 1
ATOM 664 C C . SER A 1 90 ? 0.874 0.593 10.035 1.00 92.44 90 SER A C 1
ATOM 666 O O . SER A 1 90 ? 1.782 -0.093 9.578 1.00 92.44 90 SER A O 1
ATOM 668 N N . THR A 1 91 ? -0.343 0.616 9.489 1.00 93.31 91 THR A N 1
ATOM 669 C CA . THR A 1 91 ? -0.663 -0.032 8.215 1.00 93.31 91 THR A CA 1
ATOM 670 C C . THR A 1 91 ? 0.123 0.659 7.095 1.00 93.31 91 THR A C 1
ATOM 672 O O . THR A 1 91 ? 1.013 0.055 6.512 1.00 93.31 91 THR A O 1
ATOM 675 N N . LEU A 1 92 ? -0.073 1.953 6.856 1.00 90.56 92 LEU A N 1
ATOM 676 C CA . LEU A 1 92 ? 0.610 2.633 5.744 1.00 90.56 92 LEU A CA 1
ATOM 677 C C . LEU A 1 92 ? 2.143 2.576 5.844 1.00 90.56 92 LEU A C 1
ATOM 679 O O . LEU A 1 92 ? 2.827 2.337 4.851 1.00 90.56 92 LEU A O 1
ATOM 683 N N . PHE A 1 93 ? 2.690 2.739 7.051 1.00 90.38 93 PHE A N 1
ATOM 684 C CA . PHE A 1 93 ? 4.130 2.650 7.278 1.00 90.38 93 PHE A CA 1
ATOM 685 C C . PHE A 1 93 ? 4.678 1.254 6.979 1.00 90.38 93 PHE A C 1
ATOM 687 O O . PHE A 1 93 ? 5.749 1.128 6.392 1.00 90.38 93 PHE A O 1
ATOM 694 N N . PHE A 1 94 ? 3.949 0.200 7.348 1.00 90.12 94 PHE A N 1
ATOM 695 C CA . PHE A 1 94 ? 4.369 -1.160 7.038 1.00 90.12 94 PHE A CA 1
ATOM 696 C C . PHE A 1 94 ? 4.339 -1.432 5.530 1.00 90.12 94 PHE A C 1
ATOM 698 O O . PHE A 1 94 ? 5.307 -1.983 5.021 1.00 90.12 94 PHE A O 1
ATOM 705 N N . GLY A 1 95 ? 3.315 -0.967 4.805 1.00 88.75 95 GLY A N 1
ATOM 706 C CA . GLY A 1 95 ? 3.277 -1.063 3.338 1.00 88.75 95 GLY A CA 1
ATOM 707 C C . GLY A 1 95 ? 4.485 -0.381 2.688 1.00 88.75 95 GLY A C 1
ATOM 708 O O . GLY A 1 95 ? 5.166 -0.960 1.844 1.00 88.75 95 GLY A O 1
ATOM 709 N N . PHE A 1 96 ? 4.856 0.806 3.180 1.00 87.88 96 PHE A N 1
ATOM 710 C CA . PHE A 1 96 ? 6.072 1.493 2.739 1.00 87.88 96 PHE A CA 1
ATOM 711 C C . PHE A 1 96 ? 7.345 0.676 3.019 1.00 87.88 96 PHE A C 1
ATOM 713 O O . PHE A 1 96 ? 8.206 0.548 2.147 1.00 87.88 96 PHE A O 1
ATOM 720 N N . LEU A 1 97 ? 7.466 0.084 4.213 1.00 90.50 97 LEU A N 1
ATOM 721 C CA . LEU A 1 97 ? 8.598 -0.785 4.547 1.00 90.50 97 LEU A CA 1
ATOM 722 C C . LEU A 1 97 ? 8.664 -2.030 3.659 1.00 90.50 97 LEU A C 1
ATOM 724 O O . LEU A 1 97 ? 9.768 -2.461 3.333 1.00 90.50 97 LEU A O 1
ATOM 728 N N . LEU A 1 98 ? 7.524 -2.594 3.248 1.00 90.31 98 LEU A N 1
ATOM 729 C CA . LEU A 1 98 ? 7.493 -3.711 2.304 1.0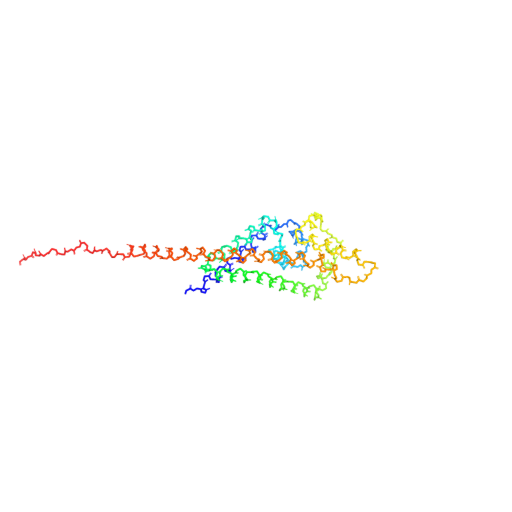0 90.31 98 LEU A CA 1
ATOM 730 C C . LEU A 1 98 ? 8.048 -3.291 0.943 1.00 90.31 98 LEU A C 1
ATOM 732 O O . LEU A 1 98 ? 8.917 -3.983 0.419 1.00 90.31 98 LEU A O 1
ATOM 736 N N . ILE A 1 99 ? 7.632 -2.139 0.407 1.00 88.00 99 ILE A N 1
ATOM 737 C CA . ILE A 1 99 ? 8.172 -1.613 -0.858 1.00 88.00 99 ILE A CA 1
ATOM 738 C C . ILE A 1 99 ? 9.691 -1.464 -0.774 1.00 88.00 99 ILE A C 1
ATOM 740 O O . ILE A 1 99 ? 10.408 -1.955 -1.644 1.00 88.00 99 ILE A O 1
ATOM 744 N N . VAL A 1 100 ? 10.194 -0.818 0.282 1.00 85.94 100 VAL A N 1
ATOM 745 C CA . VAL A 1 100 ? 11.637 -0.607 0.460 1.00 85.94 100 VAL A CA 1
ATOM 746 C C . VAL A 1 100 ? 12.365 -1.939 0.637 1.00 85.94 100 VAL A C 1
ATOM 748 O O . VAL A 1 100 ? 13.359 -2.186 -0.040 1.00 85.94 100 VAL A O 1
ATOM 751 N N . GLY A 1 101 ? 11.873 -2.818 1.511 1.00 87.44 101 GLY A N 1
ATOM 752 C CA . GLY A 1 101 ? 12.507 -4.099 1.818 1.00 87.44 101 GLY A CA 1
ATOM 753 C C . GLY A 1 101 ? 12.579 -5.024 0.604 1.00 87.44 101 GLY A C 1
ATOM 754 O O . GLY A 1 101 ? 13.662 -5.471 0.229 1.00 87.44 101 GLY A O 1
ATOM 755 N N . PHE A 1 102 ? 11.444 -5.268 -0.054 1.00 89.12 102 PHE A N 1
ATOM 756 C CA . PHE A 1 102 ? 11.388 -6.103 -1.255 1.00 89.12 102 PHE A CA 1
ATOM 757 C C . PHE A 1 102 ? 12.081 -5.448 -2.454 1.00 89.12 102 PHE A C 1
ATOM 759 O O . PHE A 1 102 ? 12.678 -6.154 -3.272 1.00 89.12 102 PHE A O 1
ATOM 766 N N . GLY A 1 103 ? 12.066 -4.116 -2.550 1.00 84.12 103 GLY A N 1
ATOM 767 C CA . GLY A 1 103 ? 12.801 -3.367 -3.568 1.00 84.12 103 GLY A CA 1
ATOM 768 C C . GLY A 1 103 ? 14.312 -3.537 -3.428 1.00 84.12 103 GLY A C 1
ATOM 769 O O . 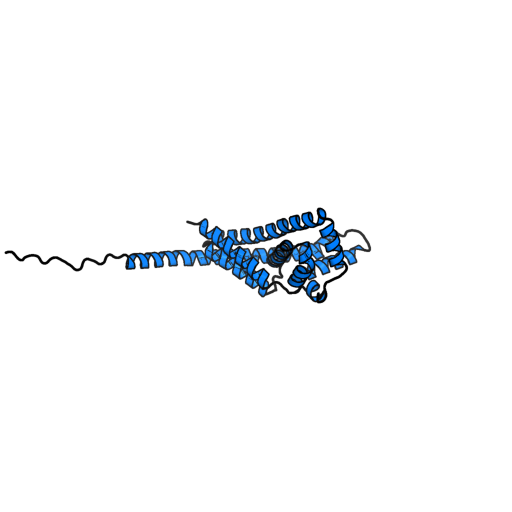GLY A 1 103 ? 14.984 -3.900 -4.392 1.00 84.12 103 GLY A O 1
ATOM 770 N N . VAL A 1 104 ? 14.848 -3.368 -2.216 1.00 83.81 104 VAL A N 1
ATOM 771 C CA . VAL A 1 104 ? 16.273 -3.589 -1.922 1.00 83.81 104 VAL A CA 1
ATOM 772 C C . VAL A 1 104 ? 16.675 -5.029 -2.237 1.00 83.81 104 VAL A C 1
ATOM 774 O O . VAL A 1 104 ? 17.675 -5.240 -2.922 1.00 83.81 104 VAL A O 1
ATOM 777 N N . LEU A 1 105 ? 15.882 -6.017 -1.807 1.00 86.56 105 LEU A N 1
ATOM 778 C CA . LEU A 1 105 ? 16.130 -7.424 -2.138 1.00 86.56 105 LEU A CA 1
ATOM 779 C C . LEU A 1 105 ? 16.177 -7.651 -3.653 1.00 86.56 105 LEU A C 1
ATOM 781 O O . LEU A 1 105 ? 17.105 -8.288 -4.140 1.00 86.56 105 LEU A O 1
ATOM 785 N N . SER A 1 106 ? 15.233 -7.074 -4.399 1.00 85.38 106 SER A N 1
ATOM 786 C CA . SER A 1 106 ? 15.175 -7.174 -5.863 1.00 85.38 106 SER A CA 1
ATOM 787 C C . SER A 1 106 ? 16.420 -6.590 -6.536 1.00 85.38 106 SER A C 1
ATOM 789 O O . SER A 1 106 ? 16.992 -7.213 -7.431 1.00 85.38 106 SER A O 1
ATOM 791 N N . VAL A 1 107 ? 16.894 -5.431 -6.069 1.00 80.06 107 VAL A N 1
ATOM 792 C CA . VAL A 1 107 ? 18.137 -4.811 -6.555 1.00 80.06 107 VAL A CA 1
ATOM 793 C C . VAL A 1 107 ? 19.344 -5.704 -6.261 1.00 80.06 107 VAL A C 1
ATOM 795 O O . VAL A 1 107 ? 20.151 -5.953 -7.157 1.00 80.06 107 VAL A O 1
ATOM 798 N N . PHE A 1 108 ? 19.457 -6.250 -5.046 1.00 83.69 108 PHE A N 1
ATOM 799 C CA . PHE A 1 108 ? 20.530 -7.190 -4.707 1.00 83.69 108 PHE A CA 1
ATOM 800 C C . PHE A 1 108 ? 20.495 -8.453 -5.574 1.00 83.69 108 PHE A C 1
ATOM 802 O O . PHE A 1 108 ? 21.547 -8.875 -6.057 1.00 83.69 108 PHE A O 1
ATOM 809 N N . THR A 1 109 ? 19.317 -9.036 -5.816 1.00 84.50 109 THR A N 1
ATOM 810 C CA . THR A 1 109 ? 19.160 -10.217 -6.681 1.00 84.50 109 THR A CA 1
ATOM 811 C C . THR A 1 109 ? 19.672 -9.946 -8.093 1.00 84.50 109 THR A C 1
ATOM 813 O O . THR A 1 109 ? 20.428 -10.754 -8.628 1.00 84.50 109 THR A O 1
ATOM 816 N N . VAL A 1 110 ? 19.326 -8.796 -8.677 1.00 81.31 110 VAL A N 1
ATOM 817 C CA . VAL A 1 110 ? 19.804 -8.421 -10.015 1.00 81.31 110 VAL A CA 1
ATOM 818 C C . VAL A 1 110 ? 21.309 -8.155 -10.004 1.00 81.31 110 VAL A C 1
ATOM 820 O O . VAL A 1 110 ? 22.030 -8.708 -10.826 1.00 81.31 110 VAL A O 1
ATOM 823 N N . MET A 1 111 ? 21.834 -7.360 -9.070 1.00 80.19 111 MET A N 1
ATOM 824 C CA . MET A 1 111 ? 23.257 -6.986 -9.081 1.00 80.19 111 MET A CA 1
ATOM 825 C C . MET A 1 111 ? 24.208 -8.163 -8.833 1.00 80.19 111 MET A C 1
ATOM 827 O O . MET A 1 111 ? 25.329 -8.155 -9.334 1.00 80.19 111 MET A O 1
ATOM 831 N N . THR A 1 112 ? 23.781 -9.173 -8.075 1.00 85.94 112 THR A N 1
ATOM 832 C CA . THR A 1 112 ? 24.654 -10.287 -7.663 1.00 85.94 112 THR A CA 1
ATOM 833 C C . THR A 1 112 ? 24.551 -11.523 -8.554 1.00 85.94 112 THR A C 1
ATOM 835 O O . THR A 1 112 ? 25.383 -12.421 -8.430 1.00 85.94 112 THR A O 1
ATOM 838 N N . ASN A 1 113 ? 23.575 -11.585 -9.468 1.00 88.38 113 ASN A N 1
ATOM 839 C CA . ASN A 1 113 ? 23.350 -12.754 -10.315 1.00 88.38 113 ASN A CA 1
ATOM 840 C C . ASN A 1 113 ? 23.405 -12.402 -11.818 1.00 88.38 113 ASN A C 1
ATOM 842 O O . ASN A 1 113 ? 22.416 -11.918 -12.373 1.00 88.38 113 ASN A O 1
ATOM 846 N N . PRO A 1 114 ? 24.517 -12.714 -12.515 1.00 87.81 114 PRO A N 1
ATOM 847 C CA . PRO A 1 114 ? 24.672 -12.443 -13.949 1.00 87.81 114 PRO A CA 1
ATOM 848 C C . PRO A 1 114 ? 23.612 -13.110 -14.836 1.00 87.81 114 PRO A C 1
ATOM 850 O O . PRO A 1 114 ? 23.252 -12.575 -15.882 1.00 87.81 114 PRO A O 1
ATOM 853 N N . THR A 1 115 ? 23.074 -14.259 -14.417 1.00 88.75 115 THR A N 1
ATOM 854 C CA . THR A 1 115 ? 22.002 -14.948 -15.156 1.00 88.75 115 THR A CA 1
ATOM 855 C C . THR A 1 115 ? 20.709 -14.144 -15.094 1.00 88.75 115 THR A C 1
ATOM 857 O O . THR A 1 115 ? 20.044 -13.958 -16.110 1.00 88.75 115 THR A O 1
ATOM 860 N N . VAL A 1 116 ? 20.383 -13.612 -13.915 1.00 86.75 116 VAL A N 1
ATOM 861 C CA . VAL A 1 116 ? 19.211 -12.751 -13.712 1.00 86.75 116 VAL A CA 1
ATOM 862 C C . VAL A 1 116 ? 19.367 -11.439 -14.482 1.00 86.75 116 VAL A C 1
ATOM 864 O O . VAL A 1 116 ? 18.404 -10.966 -15.077 1.00 86.75 116 VAL A O 1
ATOM 867 N N . GLN A 1 117 ? 20.580 -10.880 -14.553 1.00 84.00 117 GLN A N 1
ATOM 868 C CA . GLN A 1 117 ? 20.858 -9.705 -15.390 1.00 84.00 117 GLN A CA 1
ATOM 869 C C . GLN A 1 117 ? 20.602 -9.993 -16.869 1.00 84.00 117 GLN A C 1
ATOM 871 O O . GLN A 1 117 ? 19.906 -9.226 -17.529 1.00 84.00 117 GLN A O 1
ATOM 876 N N . ALA A 1 118 ? 21.116 -11.111 -17.387 1.00 85.75 118 ALA A N 1
ATOM 877 C CA . ALA A 1 118 ? 20.901 -11.500 -18.778 1.00 85.75 118 ALA A CA 1
ATOM 878 C C . ALA A 1 118 ? 19.410 -11.719 -19.092 1.00 85.75 118 ALA A C 1
ATOM 880 O O . ALA A 1 118 ? 18.931 -11.266 -20.130 1.00 85.75 118 ALA A O 1
ATOM 881 N N . GLN A 1 119 ? 18.666 -12.348 -18.176 1.00 86.62 119 GLN A N 1
ATOM 882 C CA . GLN A 1 119 ? 17.214 -12.528 -18.292 1.00 86.62 119 GLN A CA 1
ATOM 883 C C . GLN A 1 119 ? 16.451 -11.201 -18.248 1.00 86.62 119 GLN A C 1
ATOM 885 O O . GLN A 1 119 ? 15.523 -10.994 -19.023 1.00 86.62 119 GLN A O 1
ATOM 890 N N . LEU A 1 120 ? 16.840 -10.271 -17.374 1.00 84.50 120 LEU A N 1
ATOM 891 C CA . LEU A 1 120 ? 16.232 -8.943 -17.335 1.00 84.50 120 LEU A CA 1
ATOM 892 C C . LEU A 1 120 ? 16.457 -8.202 -18.659 1.00 84.50 120 LEU A C 1
ATOM 894 O O . LEU A 1 120 ? 15.518 -7.639 -19.218 1.00 84.50 120 LEU A O 1
ATOM 898 N N . MET A 1 121 ? 17.675 -8.259 -19.200 1.00 83.25 121 MET A N 1
ATOM 899 C CA . MET A 1 121 ? 17.994 -7.650 -20.493 1.00 83.25 121 MET A CA 1
ATOM 900 C C . MET A 1 121 ? 17.203 -8.279 -21.647 1.00 83.25 121 MET A C 1
ATOM 902 O O . MET A 1 121 ? 16.749 -7.554 -22.536 1.00 83.25 121 MET A O 1
ATOM 906 N N . SER A 1 122 ? 16.983 -9.598 -21.642 1.00 84.81 122 SER A N 1
ATOM 907 C CA . SER A 1 122 ? 16.155 -10.250 -22.665 1.00 84.81 122 SER A CA 1
ATOM 908 C C . SER A 1 122 ? 14.677 -9.865 -22.554 1.00 84.81 122 SER A C 1
ATOM 910 O O . SER A 1 122 ? 14.039 -9.620 -23.573 1.00 84.81 122 SER A O 1
ATOM 912 N N . LEU A 1 123 ? 14.138 -9.737 -21.337 1.00 81.75 123 LEU A N 1
ATOM 913 C CA . LEU A 1 123 ? 12.749 -9.315 -21.115 1.00 81.75 123 LEU A CA 1
ATOM 914 C C . LEU A 1 123 ? 12.494 -7.864 -21.529 1.00 81.75 123 LEU A C 1
ATOM 916 O O . LEU A 1 123 ? 11.426 -7.571 -22.057 1.00 81.75 123 LEU A O 1
ATOM 920 N N . ILE A 1 124 ? 13.460 -6.968 -21.312 1.00 80.12 124 ILE A N 1
ATOM 921 C CA . ILE A 1 124 ? 13.354 -5.560 -21.727 1.00 80.12 124 ILE A CA 1
ATOM 922 C C . ILE A 1 124 ? 13.388 -5.439 -23.256 1.00 80.12 124 ILE A C 1
ATOM 924 O O . ILE A 1 124 ? 12.673 -4.623 -23.831 1.00 80.12 124 ILE A O 1
ATOM 928 N N . THR A 1 125 ? 14.220 -6.240 -23.921 1.00 78.38 125 THR A N 1
ATOM 929 C CA . THR A 1 125 ? 14.415 -6.158 -25.379 1.00 78.38 125 THR A CA 1
ATOM 930 C C . THR A 1 125 ? 13.358 -6.916 -26.180 1.00 78.38 125 THR A C 1
ATOM 932 O O . THR A 1 125 ? 13.165 -6.614 -27.355 1.00 78.38 125 THR A O 1
ATOM 935 N N . SER A 1 126 ? 12.672 -7.887 -25.575 1.00 77.94 126 SER A N 1
ATOM 936 C CA . SER A 1 126 ? 11.630 -8.697 -26.217 1.00 77.94 126 SER A CA 1
ATOM 937 C C . SER A 1 126 ? 10.411 -8.840 -25.292 1.00 77.94 126 SER A C 1
ATOM 939 O O . SER A 1 126 ? 10.362 -9.781 -24.494 1.00 77.94 126 SER A O 1
ATOM 941 N N . PRO A 1 127 ? 9.422 -7.928 -25.377 1.00 76.31 127 PRO A N 1
ATOM 942 C CA . PRO A 1 127 ? 8.193 -8.042 -24.602 1.00 76.31 127 PRO A CA 1
ATOM 943 C C . PRO A 1 127 ? 7.444 -9.349 -24.930 1.00 76.31 127 PRO A C 1
ATOM 945 O O . PRO A 1 127 ? 7.390 -9.743 -26.101 1.00 76.31 127 PRO A O 1
ATOM 948 N N . PRO A 1 128 ? 6.845 -10.027 -23.932 1.00 75.19 128 PRO A N 1
ATOM 949 C CA . PRO A 1 128 ? 6.043 -11.221 -24.156 1.00 75.19 128 PRO A CA 1
ATOM 950 C C . PRO A 1 128 ? 4.867 -10.971 -25.116 1.00 75.19 128 PRO A C 1
ATOM 952 O O . PRO A 1 128 ? 4.274 -9.887 -25.101 1.00 75.19 128 PRO A O 1
ATOM 955 N N . PRO A 1 129 ? 4.463 -11.980 -25.909 1.00 73.00 129 PRO A N 1
ATOM 956 C CA . PRO A 1 129 ? 3.255 -11.896 -26.722 1.00 73.00 129 PRO A CA 1
ATOM 957 C C . PRO A 1 129 ? 2.028 -11.600 -25.851 1.00 73.00 129 PRO A C 1
ATOM 959 O O . PRO A 1 129 ? 1.819 -12.258 -24.834 1.00 73.00 129 PRO A O 1
ATOM 962 N N . GLY A 1 130 ? 1.210 -10.629 -26.262 1.00 70.44 130 GLY A N 1
ATOM 963 C CA . GLY A 1 130 ? -0.006 -10.241 -25.538 1.00 70.44 130 GLY A CA 1
ATOM 964 C C . GLY A 1 130 ? 0.181 -9.162 -24.466 1.00 70.44 130 GLY A C 1
ATOM 965 O O . GLY A 1 130 ? -0.800 -8.802 -23.824 1.00 70.44 130 GLY A O 1
ATOM 966 N N . VAL A 1 131 ? 1.390 -8.613 -24.284 1.00 77.25 131 VAL A N 1
ATOM 967 C CA . VAL A 1 131 ? 1.570 -7.386 -23.491 1.00 77.25 131 VAL A CA 1
ATOM 968 C C . VAL A 1 131 ? 1.029 -6.198 -24.278 1.00 77.25 131 VAL A C 1
ATOM 970 O O . VAL A 1 131 ? 1.591 -5.813 -25.305 1.00 77.25 131 VAL A O 1
ATOM 973 N N . ASP A 1 132 ? -0.046 -5.599 -23.774 1.00 81.25 132 ASP A N 1
ATOM 974 C CA . ASP A 1 132 ? -0.521 -4.312 -24.262 1.00 81.25 132 ASP A CA 1
ATOM 975 C C . ASP A 1 132 ? 0.232 -3.188 -23.541 1.00 81.25 132 ASP A C 1
ATOM 977 O O . ASP A 1 132 ? -0.043 -2.838 -22.391 1.00 81.25 132 ASP A O 1
ATOM 981 N N . ILE A 1 133 ? 1.217 -2.615 -24.235 1.00 77.06 133 ILE A N 1
ATOM 982 C CA . ILE A 1 133 ? 2.009 -1.491 -23.722 1.00 77.06 133 ILE A CA 1
ATOM 983 C C . ILE A 1 133 ? 1.099 -0.301 -23.395 1.00 77.06 133 ILE A C 1
ATOM 985 O O . ILE A 1 133 ? 1.363 0.411 -22.429 1.00 77.06 133 ILE A O 1
ATOM 989 N N . VAL A 1 134 ? 0.002 -0.105 -24.133 1.00 80.06 134 VAL A N 1
ATOM 990 C CA . VAL A 1 134 ? -0.949 0.975 -23.852 1.00 80.06 134 VAL A CA 1
ATOM 991 C C . VAL A 1 134 ? -1.636 0.736 -22.512 1.00 80.06 134 VAL A C 1
ATOM 993 O O . VAL A 1 134 ? -1.750 1.673 -21.727 1.00 80.06 134 VAL A O 1
ATOM 996 N N . ALA A 1 135 ? -2.016 -0.502 -22.191 1.00 81.56 135 ALA A N 1
ATOM 997 C CA . ALA A 1 135 ? -2.593 -0.844 -20.891 1.00 81.56 135 ALA A CA 1
ATOM 998 C C . ALA A 1 135 ? -1.598 -0.639 -19.732 1.00 81.56 135 ALA A C 1
ATOM 1000 O O . ALA A 1 135 ? -1.979 -0.145 -18.670 1.00 81.56 135 ALA A O 1
ATOM 1001 N N . VAL A 1 136 ? -0.312 -0.952 -19.937 1.00 81.00 136 VAL A N 1
ATOM 1002 C CA . VAL A 1 136 ? 0.759 -0.701 -18.951 1.00 81.00 136 VAL A CA 1
ATOM 1003 C C . VAL A 1 136 ? 0.978 0.797 -18.727 1.00 81.00 136 VAL A C 1
ATOM 1005 O O . VAL A 1 136 ? 1.064 1.242 -17.585 1.00 81.00 136 VAL A O 1
ATOM 1008 N N . LEU A 1 137 ? 1.033 1.583 -19.802 1.00 80.69 137 LEU A N 1
ATOM 1009 C CA . LEU A 1 137 ? 1.219 3.037 -19.741 1.00 80.69 137 LEU A CA 1
ATOM 1010 C C . LEU A 1 137 ? -0.041 3.787 -19.305 1.00 80.69 137 LEU A C 1
ATOM 1012 O O . LEU A 1 137 ? 0.046 4.916 -18.850 1.00 80.69 137 LEU A O 1
ATOM 1016 N N . SER A 1 138 ? -1.213 3.169 -19.403 1.00 80.81 138 SER A N 1
ATOM 1017 C CA . SER A 1 138 ? -2.461 3.724 -18.871 1.00 80.81 138 SER A CA 1
ATOM 1018 C C . SER A 1 138 ? -2.699 3.309 -17.419 1.00 80.81 138 SER A C 1
ATOM 1020 O O . SER A 1 138 ? -3.656 3.768 -16.792 1.00 80.81 138 SER A O 1
ATOM 1022 N N . ALA A 1 139 ? -1.853 2.428 -16.871 1.00 82.62 139 ALA A N 1
ATOM 1023 C CA . ALA A 1 139 ? -1.991 1.973 -15.502 1.00 82.62 139 ALA A CA 1
ATOM 1024 C C . ALA A 1 139 ? -1.799 3.153 -14.541 1.00 82.62 139 ALA A C 1
ATOM 1026 O O . ALA A 1 139 ? -0.850 3.931 -14.689 1.00 82.62 139 ALA A O 1
ATOM 1027 N N . PRO A 1 140 ? -2.658 3.285 -13.522 1.00 78.38 140 PRO A N 1
ATOM 1028 C CA . PRO A 1 140 ? -2.499 4.316 -12.511 1.00 78.38 140 PRO A CA 1
ATOM 1029 C C . PRO A 1 140 ? -1.104 4.325 -11.889 1.00 78.38 140 PRO A C 1
ATOM 1031 O O . PRO A 1 140 ? -0.507 3.269 -11.737 1.00 78.38 140 PRO A O 1
ATOM 1034 N N . VAL A 1 141 ? -0.601 5.494 -11.484 1.00 78.50 141 VAL A N 1
ATOM 1035 C CA . VAL A 1 141 ? 0.760 5.699 -10.938 1.00 78.50 141 VAL A CA 1
ATOM 1036 C C . VAL A 1 141 ? 1.873 5.388 -11.940 1.00 78.50 141 VAL A C 1
ATOM 1038 O O . VAL A 1 141 ? 2.690 6.257 -12.189 1.00 78.50 141 VAL A O 1
ATOM 1041 N N . ILE A 1 142 ? 1.912 4.201 -12.541 1.00 77.31 142 ILE A N 1
ATOM 1042 C CA . ILE A 1 142 ? 2.944 3.758 -13.486 1.00 77.31 142 ILE A CA 1
ATOM 1043 C C . ILE A 1 142 ? 2.918 4.596 -14.755 1.00 77.31 142 ILE A C 1
ATOM 1045 O O . ILE A 1 142 ? 3.952 5.124 -15.143 1.00 77.31 142 ILE A O 1
ATOM 1049 N N . GLY A 1 143 ? 1.744 4.769 -15.356 1.00 71.69 143 GLY A N 1
ATOM 1050 C CA . GLY A 1 143 ? 1.551 5.630 -16.514 1.00 71.69 143 GLY A CA 1
ATOM 1051 C C . GLY A 1 143 ? 2.009 7.051 -16.255 1.00 71.69 143 GLY A C 1
ATOM 1052 O O . GLY A 1 143 ? 2.855 7.572 -16.968 1.00 71.69 143 GLY A O 1
ATOM 1053 N N . GLY A 1 144 ? 1.553 7.626 -15.138 1.00 68.88 144 GLY A N 1
ATOM 1054 C CA . GLY A 1 144 ? 1.990 8.949 -14.698 1.00 68.88 144 GLY A CA 1
ATOM 1055 C C . GLY A 1 144 ? 3.498 9.024 -14.449 1.00 68.88 144 GLY A C 1
ATOM 1056 O O . GLY A 1 144 ? 4.136 9.972 -14.878 1.00 68.88 144 GLY A O 1
ATOM 1057 N N . LEU A 1 145 ? 4.102 8.017 -13.812 1.00 69.31 145 LEU A N 1
ATOM 1058 C CA . LEU A 1 145 ? 5.550 7.952 -13.601 1.00 69.31 145 LEU A CA 1
ATOM 1059 C C . LEU A 1 145 ? 6.308 7.902 -14.928 1.00 69.31 145 LEU A C 1
ATOM 1061 O O . LEU A 1 145 ? 7.308 8.599 -15.078 1.00 69.31 145 LEU A O 1
ATOM 1065 N N . VAL A 1 146 ? 5.844 7.098 -15.882 1.00 71.81 146 VAL A N 1
ATOM 1066 C CA . VAL A 1 146 ? 6.474 6.963 -17.196 1.00 71.81 146 VAL A CA 1
ATOM 1067 C C . VAL A 1 146 ? 6.301 8.238 -18.013 1.00 71.81 146 VAL A C 1
ATOM 1069 O O . VAL A 1 146 ? 7.294 8.744 -18.524 1.00 71.81 146 VAL A O 1
ATOM 1072 N N . ASP A 1 147 ? 5.103 8.811 -18.077 1.00 68.88 147 ASP A N 1
ATOM 1073 C CA . ASP A 1 147 ? 4.840 10.075 -18.770 1.00 68.88 147 ASP A CA 1
ATOM 1074 C C . ASP A 1 147 ? 5.657 11.221 -18.173 1.00 68.88 147 ASP A C 1
ATOM 1076 O O . ASP A 1 147 ? 6.247 12.020 -18.905 1.00 68.88 147 ASP A O 1
ATOM 1080 N N . SER A 1 148 ? 5.767 11.282 -16.846 1.00 66.69 148 SER A N 1
ATOM 1081 C CA . SER A 1 148 ? 6.586 12.278 -16.161 1.00 66.69 148 SER A CA 1
ATOM 1082 C C . SER A 1 148 ? 8.082 12.065 -16.403 1.00 66.69 148 SER A C 1
ATOM 1084 O O . SER A 1 148 ? 8.814 13.043 -16.555 1.00 66.69 148 SER A O 1
ATOM 1086 N N . LEU A 1 149 ? 8.551 10.815 -16.498 1.00 65.75 149 LEU A N 1
ATOM 1087 C CA . LEU A 1 149 ? 9.932 10.493 -16.878 1.00 65.75 149 LEU A CA 1
ATOM 1088 C C . LEU A 1 149 ? 10.214 10.831 -18.346 1.00 65.75 149 LEU A C 1
ATOM 1090 O O . LEU A 1 149 ? 11.262 11.398 -18.642 1.00 65.75 149 LEU A O 1
ATOM 1094 N N . ILE A 1 150 ? 9.291 10.533 -19.260 1.00 69.62 150 ILE A N 1
ATOM 1095 C CA . ILE A 1 150 ? 9.402 10.879 -20.682 1.00 69.62 150 ILE A CA 1
ATOM 1096 C C . ILE A 1 150 ? 9.423 12.397 -20.841 1.00 69.62 150 ILE A C 1
ATOM 1098 O O . ILE A 1 150 ? 10.313 12.924 -21.499 1.00 69.62 150 ILE A O 1
ATOM 1102 N N . THR A 1 151 ? 8.502 13.111 -20.193 1.00 66.94 151 THR A N 1
ATOM 1103 C CA . THR A 1 151 ? 8.453 14.581 -20.200 1.00 66.94 151 THR A CA 1
ATOM 1104 C C . THR A 1 151 ? 9.754 15.166 -19.663 1.00 66.94 151 THR A C 1
ATOM 1106 O O . THR A 1 151 ? 10.329 16.054 -20.289 1.00 66.94 151 THR A O 1
ATOM 1109 N N . PHE A 1 152 ? 10.280 14.615 -18.565 1.00 63.47 152 PHE A N 1
ATOM 1110 C CA . PHE A 1 152 ? 11.580 14.998 -18.023 1.00 63.47 152 PHE A CA 1
ATOM 1111 C C . PHE A 1 152 ? 12.721 14.767 -19.031 1.00 63.47 152 PHE A C 1
ATOM 1113 O O . PHE A 1 152 ? 13.476 15.694 -19.318 1.00 63.47 152 PHE A O 1
ATOM 1120 N N . ILE A 1 153 ? 12.819 13.579 -19.636 1.00 65.12 153 ILE A N 1
ATOM 1121 C CA . ILE A 1 153 ? 13.862 13.244 -20.623 1.00 65.12 153 ILE A CA 1
ATOM 1122 C C . ILE A 1 153 ? 13.771 14.150 -21.859 1.00 65.12 153 ILE A C 1
ATOM 1124 O O . ILE A 1 153 ? 14.787 14.682 -22.309 1.00 65.12 153 ILE A O 1
ATOM 1128 N N . LEU A 1 154 ? 12.566 14.361 -22.390 1.00 65.75 154 LEU A N 1
ATOM 1129 C CA . LEU A 1 154 ? 12.325 15.210 -23.558 1.00 65.75 154 LEU A CA 1
ATOM 1130 C C . LEU A 1 154 ? 12.605 16.688 -23.260 1.00 65.75 154 LEU A C 1
ATOM 1132 O O . LEU A 1 154 ? 13.120 17.392 -24.125 1.00 65.75 154 LEU A O 1
ATOM 1136 N N . SER A 1 155 ? 12.335 17.146 -22.034 1.00 64.56 155 SER A N 1
ATOM 1137 C CA . SER A 1 155 ? 12.690 18.498 -21.581 1.00 64.56 155 SER A CA 1
ATOM 1138 C C . SER A 1 155 ? 14.199 18.682 -21.339 1.00 64.56 155 SER A C 1
ATOM 1140 O O . SER A 1 155 ? 14.702 19.798 -21.442 1.00 64.56 155 SER A O 1
ATOM 1142 N N . GLY A 1 156 ? 14.936 17.594 -21.074 1.00 54.31 156 GLY A N 1
ATOM 1143 C CA . GLY A 1 156 ? 16.351 17.605 -20.683 1.00 54.31 156 GLY A CA 1
ATOM 1144 C C . GLY A 1 156 ? 17.372 17.400 -21.809 1.00 54.31 156 GLY A C 1
ATOM 1145 O O . GLY A 1 156 ? 18.556 17.666 -21.602 1.00 54.31 156 GLY A O 1
ATOM 1146 N N . PHE A 1 157 ? 16.970 16.983 -23.016 1.00 50.44 157 PHE A N 1
ATOM 1147 C CA . PHE A 1 157 ? 17.920 16.744 -24.122 1.00 50.44 157 PHE A CA 1
ATOM 1148 C C . PHE A 1 157 ? 18.511 18.023 -24.756 1.00 50.44 157 PHE A C 1
ATOM 1150 O O . PHE A 1 157 ? 19.362 17.930 -25.639 1.00 50.44 157 PHE A O 1
ATOM 1157 N N . GLY A 1 158 ? 18.105 19.213 -24.292 1.00 49.34 158 GLY A N 1
ATOM 1158 C CA . GLY A 1 158 ? 18.636 20.506 -24.744 1.00 49.34 158 GLY A CA 1
ATOM 1159 C C . GLY A 1 158 ? 19.473 21.285 -23.721 1.00 49.34 158 GLY A C 1
ATOM 1160 O O . GLY A 1 158 ? 20.172 22.216 -24.114 1.00 49.34 158 GLY A O 1
ATOM 1161 N N . GLY A 1 159 ? 19.448 20.940 -22.428 1.00 45.59 159 GLY A N 1
ATOM 1162 C CA . GLY A 1 159 ? 20.151 21.748 -21.430 1.00 45.59 159 GLY A CA 1
ATOM 1163 C C . GLY A 1 159 ? 19.958 21.303 -19.987 1.00 45.59 159 GLY A C 1
ATOM 1164 O O . GLY A 1 159 ? 19.022 21.736 -19.335 1.00 45.59 159 GLY A O 1
ATOM 1165 N N . GLY A 1 160 ? 20.915 20.529 -19.471 1.00 53.00 160 GLY A N 1
ATOM 1166 C CA . GLY A 1 160 ? 21.102 20.310 -18.034 1.00 53.00 160 GLY A CA 1
ATOM 1167 C C . GLY A 1 160 ? 20.012 19.493 -17.329 1.00 53.00 160 GLY A C 1
ATOM 1168 O O . GLY A 1 160 ? 18.876 19.365 -17.768 1.00 53.00 160 GLY A O 1
ATOM 1169 N N . PHE A 1 161 ? 20.381 18.906 -16.195 1.00 59.16 161 PHE A N 1
ATOM 1170 C CA . PHE A 1 161 ? 19.445 18.217 -15.312 1.00 59.16 161 PHE A CA 1
ATOM 1171 C C . PHE A 1 161 ? 18.583 19.263 -14.581 1.00 59.16 161 PHE A C 1
ATOM 1173 O O . PHE A 1 161 ? 19.043 19.872 -13.613 1.00 59.16 161 PHE A O 1
ATOM 1180 N N . ASP A 1 162 ? 17.360 19.511 -15.058 1.00 68.94 162 ASP A N 1
ATOM 1181 C CA . ASP A 1 162 ? 16.464 20.527 -14.489 1.00 68.94 162 ASP A CA 1
ATOM 1182 C C . ASP A 1 162 ? 15.693 19.991 -13.268 1.00 68.94 162 ASP A C 1
ATOM 1184 O O . ASP A 1 162 ? 14.622 19.383 -13.368 1.00 68.94 162 ASP A O 1
ATOM 1188 N N . ILE A 1 163 ? 16.278 20.202 -12.086 1.00 68.94 163 ILE A N 1
ATOM 1189 C CA . ILE A 1 163 ? 15.720 19.811 -10.782 1.00 68.94 163 ILE A CA 1
ATOM 1190 C C . ILE A 1 163 ? 14.287 20.355 -10.574 1.00 68.94 163 ILE A C 1
ATOM 1192 O O . ILE A 1 163 ? 13.426 19.577 -10.158 1.00 68.94 163 ILE A O 1
ATOM 1196 N N . PRO A 1 164 ? 13.981 21.637 -10.862 1.00 77.44 164 PRO A N 1
ATOM 1197 C CA . PRO A 1 164 ? 12.611 22.152 -10.868 1.00 77.44 164 PRO A CA 1
ATOM 1198 C C . PRO A 1 164 ? 11.602 21.302 -11.651 1.00 77.44 164 PRO A C 1
ATOM 1200 O O . PRO A 1 164 ? 10.526 21.009 -11.127 1.00 77.44 164 PRO A O 1
ATOM 1203 N N . THR A 1 165 ? 11.953 20.862 -12.862 1.00 70.69 165 THR A N 1
ATOM 1204 C CA . THR A 1 165 ? 11.067 20.054 -13.716 1.00 70.69 165 THR A CA 1
ATOM 1205 C C . THR A 1 165 ? 10.874 18.639 -13.167 1.00 70.69 165 THR A C 1
ATOM 1207 O O . THR A 1 165 ? 9.756 18.118 -13.188 1.00 70.69 165 THR A O 1
ATOM 1210 N N . LEU A 1 166 ? 11.916 18.036 -12.582 1.00 69.81 166 LEU A N 1
ATOM 1211 C CA . LEU A 1 166 ? 11.805 16.764 -11.857 1.00 69.81 166 LEU A CA 1
ATOM 1212 C C . LEU A 1 166 ? 10.837 16.873 -10.666 1.00 69.81 166 LEU A C 1
ATOM 1214 O O . LEU A 1 166 ? 10.003 15.989 -10.448 1.00 69.81 166 LEU A O 1
ATOM 1218 N N . ILE A 1 167 ? 10.935 17.961 -9.896 1.00 74.00 167 ILE A N 1
ATOM 1219 C CA . ILE A 1 167 ? 10.077 18.189 -8.729 1.00 74.00 167 ILE A CA 1
ATOM 1220 C C . ILE A 1 167 ? 8.618 18.344 -9.158 1.00 74.00 167 ILE A C 1
ATOM 1222 O O . ILE A 1 167 ? 7.758 17.653 -8.613 1.00 74.00 167 ILE A O 1
ATOM 1226 N N . SER A 1 168 ? 8.333 19.218 -10.124 1.00 74.94 168 SER A N 1
ATOM 1227 C CA . SER A 1 168 ? 6.959 19.535 -10.532 1.00 74.94 168 SER A CA 1
ATOM 1228 C C . SER A 1 168 ? 6.283 18.401 -11.304 1.00 74.94 168 SER A C 1
ATOM 1230 O O . SER A 1 168 ? 5.091 18.166 -11.113 1.00 74.94 168 SER A O 1
ATOM 1232 N N . SER A 1 169 ? 7.033 17.676 -12.140 1.00 69.62 169 SER A N 1
ATOM 1233 C CA . SER A 1 169 ? 6.461 16.677 -13.051 1.00 69.62 169 SER A CA 1
ATOM 1234 C C . SER A 1 169 ? 6.406 15.282 -12.439 1.00 69.62 169 SER A C 1
ATOM 1236 O O . SER A 1 169 ? 5.452 14.555 -12.689 1.00 69.62 169 SER A O 1
ATOM 1238 N N . VAL A 1 170 ? 7.393 14.887 -11.627 1.00 69.38 170 VAL A N 1
ATOM 1239 C CA . VAL A 1 170 ? 7.489 13.518 -11.085 1.00 69.38 170 VAL A CA 1
ATOM 1240 C C . VAL A 1 170 ? 7.160 13.493 -9.595 1.00 69.38 170 VAL A C 1
ATOM 1242 O O . VAL A 1 170 ? 6.273 12.764 -9.161 1.00 69.38 170 VAL A O 1
ATOM 1245 N N . ILE A 1 171 ? 7.861 14.293 -8.790 1.00 77.19 171 ILE A N 1
ATOM 1246 C CA . ILE A 1 171 ? 7.813 14.163 -7.326 1.00 77.19 171 ILE A CA 1
ATOM 1247 C C . ILE A 1 171 ? 6.494 14.700 -6.761 1.00 77.19 171 ILE A C 1
ATOM 1249 O O . ILE A 1 171 ? 5.872 14.058 -5.915 1.00 77.19 171 ILE A O 1
ATOM 1253 N N . GLN A 1 172 ? 6.053 15.872 -7.217 1.00 81.88 172 GLN A N 1
ATOM 1254 C CA . GLN A 1 172 ? 4.886 16.551 -6.663 1.00 81.88 172 GLN A CA 1
ATOM 1255 C C . GLN A 1 172 ? 3.586 15.739 -6.815 1.00 81.88 172 GLN A C 1
ATOM 1257 O O . GLN A 1 172 ? 2.910 15.573 -5.799 1.00 81.88 172 GLN A O 1
ATOM 1262 N N . PRO A 1 173 ? 3.239 15.163 -7.985 1.00 79.88 173 PRO A N 1
ATOM 1263 C CA . PRO A 1 173 ? 2.034 14.337 -8.118 1.00 79.88 173 PRO A CA 1
ATOM 1264 C C . PRO A 1 173 ? 2.029 13.119 -7.187 1.00 79.88 173 PRO A C 1
ATOM 1266 O O . PRO A 1 173 ? 1.016 12.838 -6.544 1.00 79.88 173 PRO A O 1
ATOM 1269 N N . ILE A 1 174 ? 3.175 12.441 -7.053 1.00 80.94 174 ILE A N 1
ATOM 1270 C CA . ILE A 1 174 ? 3.345 11.295 -6.147 1.00 80.94 174 ILE A CA 1
ATOM 1271 C C . ILE A 1 174 ? 3.106 11.724 -4.701 1.00 80.94 174 ILE A C 1
ATOM 1273 O O . ILE A 1 174 ? 2.344 11.083 -3.977 1.00 80.94 174 ILE A O 1
ATOM 1277 N N . LEU A 1 175 ? 3.740 12.822 -4.276 1.00 83.75 175 LEU A N 1
ATOM 1278 C CA . LEU A 1 175 ? 3.581 13.346 -2.922 1.00 83.75 175 LEU A CA 1
ATOM 1279 C C . LEU A 1 175 ? 2.140 13.783 -2.656 1.00 83.75 175 LEU A C 1
ATOM 1281 O O . LEU A 1 175 ? 1.620 13.517 -1.576 1.00 83.75 175 LEU A O 1
ATOM 1285 N N . THR A 1 176 ? 1.472 14.416 -3.622 1.00 86.75 176 THR A N 1
ATOM 1286 C CA . THR A 1 176 ? 0.064 14.807 -3.493 1.00 86.75 176 THR A CA 1
ATOM 1287 C C . THR A 1 176 ? -0.838 13.588 -3.312 1.00 86.75 176 THR A C 1
ATOM 1289 O O . THR A 1 176 ? -1.626 13.567 -2.366 1.00 86.75 176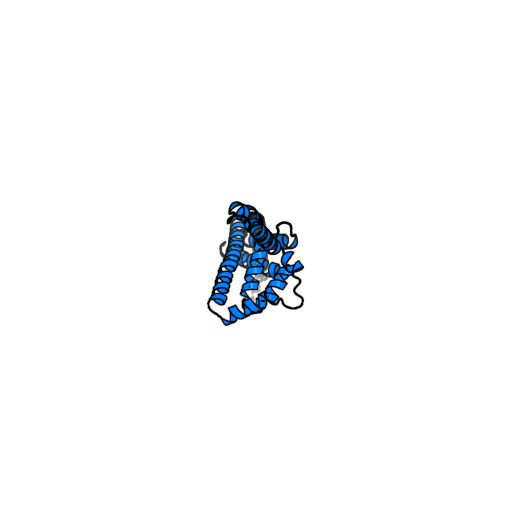 THR A O 1
ATOM 1292 N N . ALA A 1 177 ? -0.699 12.559 -4.155 1.00 85.81 177 ALA A N 1
ATOM 1293 C CA . ALA A 1 177 ? -1.476 11.325 -4.032 1.00 85.81 177 ALA A CA 1
ATOM 1294 C C . ALA A 1 177 ? -1.228 10.635 -2.683 1.00 85.81 177 ALA A C 1
ATOM 1296 O O . ALA A 1 177 ? -2.178 10.300 -1.973 1.00 85.81 177 ALA A O 1
ATOM 1297 N N . LEU A 1 178 ? 0.042 10.517 -2.282 1.00 88.62 178 LEU A N 1
ATOM 1298 C CA . LEU A 1 178 ? 0.431 9.946 -0.996 1.00 88.62 178 LEU A CA 1
ATOM 1299 C C . LEU A 1 178 ? -0.206 10.702 0.175 1.00 88.62 178 LEU A C 1
ATOM 1301 O O . LEU A 1 178 ? -0.809 10.085 1.049 1.00 88.62 178 LEU A O 1
ATOM 1305 N N . ILE A 1 179 ? -0.099 12.034 0.197 1.00 90.94 179 ILE A N 1
ATOM 1306 C CA . ILE A 1 179 ? -0.652 12.865 1.276 1.00 90.94 179 ILE A CA 1
ATOM 1307 C C . ILE A 1 179 ? -2.168 12.691 1.363 1.00 90.94 179 ILE A C 1
ATOM 1309 O O . ILE A 1 179 ? -2.692 12.507 2.461 1.00 90.94 179 ILE A O 1
ATOM 1313 N N . ILE A 1 180 ? -2.878 12.717 0.232 1.00 91.69 180 ILE A N 1
ATOM 1314 C CA . ILE A 1 180 ? -4.337 12.558 0.211 1.00 91.69 180 ILE A CA 1
ATOM 1315 C C . ILE A 1 180 ? -4.734 11.172 0.731 1.00 91.69 180 ILE A C 1
ATOM 1317 O O . ILE A 1 180 ? -5.571 11.082 1.631 1.00 91.69 180 ILE A O 1
ATOM 1321 N N . ASN A 1 181 ? -4.101 10.105 0.240 1.00 92.31 181 ASN A N 1
ATOM 1322 C CA . ASN A 1 181 ? -4.393 8.737 0.674 1.00 92.31 181 ASN A CA 1
ATOM 1323 C C . ASN A 1 181 ? -4.102 8.550 2.171 1.00 92.31 181 ASN A C 1
ATOM 1325 O O . ASN A 1 181 ? -4.922 7.994 2.906 1.00 92.31 181 ASN A O 1
ATOM 1329 N N . VAL A 1 182 ? -2.987 9.098 2.664 1.00 92.75 182 VAL A N 1
ATOM 1330 C CA . VAL A 1 182 ? -2.671 9.114 4.098 1.00 92.75 182 VAL A CA 1
ATOM 1331 C C . VAL A 1 182 ? -3.777 9.826 4.875 1.00 92.75 182 VAL A C 1
ATOM 1333 O O . VAL A 1 182 ? -4.323 9.254 5.815 1.00 92.75 182 VAL A O 1
ATOM 1336 N N . LEU A 1 183 ? -4.165 11.042 4.484 1.00 94.62 183 LEU A N 1
ATOM 1337 C CA . LEU A 1 183 ? -5.210 11.801 5.180 1.00 94.62 183 LEU A CA 1
ATOM 1338 C C . LEU A 1 183 ? -6.542 11.045 5.227 1.00 94.62 183 LEU A C 1
ATOM 1340 O O . LEU A 1 183 ? -7.163 10.986 6.291 1.00 94.62 183 LEU A O 1
ATOM 1344 N N . ILE A 1 184 ? -6.954 10.425 4.118 1.00 94.25 184 ILE A N 1
ATOM 1345 C CA . ILE A 1 184 ? -8.169 9.602 4.053 1.00 94.25 184 ILE A CA 1
ATOM 1346 C C . ILE A 1 184 ? -8.083 8.458 5.066 1.00 94.25 184 ILE A C 1
ATOM 1348 O O . ILE A 1 184 ? -8.965 8.325 5.918 1.00 94.25 184 ILE A O 1
ATOM 1352 N N . ALA A 1 185 ? -7.006 7.674 5.038 1.00 94.25 185 ALA A N 1
ATOM 1353 C CA . ALA A 1 185 ? -6.828 6.549 5.951 1.00 94.25 185 ALA A CA 1
ATOM 1354 C C . ALA A 1 185 ? -6.821 6.985 7.426 1.00 94.25 185 ALA A C 1
ATOM 1356 O O . ALA A 1 185 ? -7.433 6.329 8.270 1.00 94.25 185 ALA A O 1
ATOM 1357 N N . LEU A 1 186 ? -6.179 8.112 7.753 1.00 95.62 186 LEU A N 1
ATOM 1358 C CA . LEU A 1 186 ? -6.130 8.642 9.119 1.00 95.62 186 LEU A CA 1
ATOM 1359 C C . LEU A 1 186 ? -7.508 9.094 9.614 1.00 95.62 186 LEU A C 1
ATOM 1361 O O . LEU A 1 186 ? -7.907 8.749 10.731 1.00 95.62 186 LEU A O 1
ATOM 1365 N N . ILE A 1 187 ? -8.242 9.850 8.793 1.00 96.38 187 ILE A N 1
ATOM 1366 C CA . ILE A 1 187 ? -9.579 10.350 9.136 1.00 96.38 187 ILE A CA 1
ATOM 1367 C C . ILE A 1 187 ? -10.538 9.174 9.328 1.00 96.38 187 ILE A C 1
ATOM 1369 O O . ILE A 1 187 ? -11.210 9.082 10.358 1.00 96.38 187 ILE A O 1
ATOM 1373 N N . ILE A 1 188 ? -10.565 8.242 8.377 1.00 96.75 188 ILE A N 1
ATOM 1374 C CA . ILE A 1 188 ? -11.456 7.081 8.413 1.00 96.75 188 ILE A CA 1
ATOM 1375 C C . ILE A 1 188 ? -11.082 6.128 9.547 1.00 96.75 188 ILE A C 1
ATOM 1377 O O . ILE A 1 188 ? -11.964 5.683 10.283 1.00 96.75 188 ILE A O 1
ATOM 1381 N N . GLY A 1 189 ? -9.790 5.880 9.767 1.00 94.69 189 GLY A N 1
ATOM 1382 C CA . GLY A 1 189 ? -9.308 5.086 10.896 1.00 94.69 189 GLY A CA 1
ATOM 1383 C C . GLY A 1 189 ? -9.733 5.680 12.237 1.00 94.69 189 GLY A C 1
ATOM 1384 O O . GLY A 1 189 ? -10.229 4.966 13.112 1.00 94.69 189 GLY A O 1
ATOM 1385 N N . ALA A 1 190 ? -9.634 7.002 12.401 1.00 95.25 190 ALA A N 1
ATOM 1386 C CA . ALA A 1 190 ? -10.097 7.686 13.607 1.00 95.25 190 ALA A CA 1
ATOM 1387 C C . ALA A 1 190 ? -11.625 7.606 13.786 1.00 95.25 190 ALA A C 1
ATOM 1389 O O . ALA A 1 190 ? -12.098 7.409 14.912 1.00 95.25 190 ALA A O 1
ATOM 1390 N N . ILE A 1 191 ? -12.399 7.732 12.701 1.00 95.06 191 ILE A N 1
ATOM 1391 C CA . ILE A 1 191 ? -13.862 7.565 12.710 1.00 95.06 191 ILE A CA 1
ATOM 1392 C C . ILE A 1 191 ? -14.231 6.135 13.120 1.00 95.06 191 ILE A C 1
ATOM 1394 O O . ILE A 1 191 ? -14.998 5.962 14.070 1.00 95.06 191 ILE A O 1
ATOM 1398 N N . GLY A 1 192 ? -13.634 5.121 12.488 1.00 92.94 192 GLY A N 1
ATOM 1399 C CA . GLY A 1 192 ? -13.818 3.712 12.846 1.00 92.94 192 GLY A CA 1
ATOM 1400 C C . GLY A 1 192 ? -13.488 3.459 14.312 1.00 92.94 192 GLY A C 1
ATOM 1401 O O . GLY A 1 192 ? -14.286 2.875 15.039 1.00 92.94 192 GLY A O 1
ATOM 1402 N N . GLY A 1 193 ? -12.376 4.016 14.792 1.00 92.94 193 GLY A N 1
ATOM 1403 C CA . GLY A 1 193 ? -11.983 3.972 16.199 1.00 92.94 193 GLY A CA 1
ATOM 1404 C C . GLY A 1 193 ? -13.032 4.529 17.155 1.00 92.94 193 GLY A C 1
ATOM 1405 O O . GLY A 1 193 ? -13.329 3.910 18.179 1.00 92.94 193 GLY A O 1
ATOM 1406 N N . LYS A 1 194 ? -13.617 5.689 16.840 1.00 92.50 194 LYS A N 1
ATOM 1407 C CA . LYS A 1 194 ? -14.695 6.273 17.653 1.00 92.50 194 LYS A CA 1
ATOM 1408 C C . LYS A 1 194 ? -15.932 5.379 17.650 1.00 92.50 194 LYS A C 1
ATOM 1410 O O . LYS A 1 194 ? -16.440 5.069 18.723 1.00 92.50 194 LYS A O 1
ATOM 1415 N N . ILE A 1 195 ? -16.383 4.931 16.477 1.00 91.94 195 ILE A N 1
ATOM 1416 C CA . ILE A 1 195 ? -17.564 4.064 16.333 1.00 91.94 195 ILE A CA 1
ATOM 1417 C C . ILE A 1 195 ? -17.371 2.750 17.103 1.00 91.94 195 ILE A C 1
ATOM 1419 O O . ILE A 1 195 ? -18.238 2.365 17.888 1.00 91.94 195 ILE A O 1
ATOM 1423 N N . GLY A 1 196 ? -16.213 2.104 16.960 1.00 87.81 196 GLY A N 1
ATOM 1424 C CA . GLY A 1 196 ? -15.871 0.878 17.681 1.00 87.81 196 GLY A CA 1
ATOM 1425 C C . GLY A 1 196 ? -15.931 1.074 19.195 1.00 87.81 196 GLY A C 1
ATOM 1426 O O . GLY A 1 196 ? -16.545 0.277 19.903 1.00 87.81 196 GLY A O 1
ATOM 1427 N N . GLY A 1 197 ? -15.403 2.198 19.685 1.00 86.38 197 GLY A N 1
ATOM 1428 C CA . GLY A 1 197 ? -15.474 2.573 21.098 1.00 86.38 197 GLY A CA 1
ATOM 1429 C C . GLY A 1 197 ? -16.892 2.786 21.632 1.00 86.38 197 GLY A C 1
ATOM 1430 O O . GLY A 1 197 ? -17.132 2.544 22.812 1.00 86.38 197 GLY A O 1
ATOM 1431 N N . TYR A 1 198 ? -17.857 3.177 20.793 1.00 86.38 198 TYR A N 1
ATOM 1432 C CA . TYR A 1 198 ? -19.270 3.264 21.189 1.00 86.38 198 TYR A CA 1
ATOM 1433 C C . TYR A 1 198 ? -19.981 1.901 21.201 1.00 86.38 198 TYR A C 1
ATOM 1435 O O . TYR A 1 198 ? -20.902 1.696 21.998 1.00 86.38 198 TYR A O 1
ATOM 1443 N N . ILE A 1 199 ? -19.589 0.975 20.321 1.00 84.19 199 ILE A N 1
ATOM 1444 C CA . ILE A 1 199 ? -20.264 -0.320 20.132 1.00 84.19 199 ILE A CA 1
ATOM 1445 C C . ILE A 1 199 ? -19.736 -1.382 21.105 1.00 84.19 199 ILE A C 1
ATOM 1447 O O . ILE A 1 199 ? -20.529 -2.095 21.726 1.00 84.19 199 ILE A O 1
ATOM 1451 N N . LEU A 1 200 ? -18.415 -1.481 21.271 1.00 75.75 200 LEU A N 1
ATOM 1452 C CA . LEU A 1 200 ? -17.765 -2.536 22.060 1.00 75.75 200 LEU A CA 1
ATOM 1453 C C . LEU A 1 200 ? -18.248 -2.593 23.526 1.00 75.75 200 LEU A C 1
ATOM 1455 O O . LEU A 1 200 ? -18.642 -3.677 23.964 1.00 75.75 200 LEU A O 1
ATOM 1459 N N . PRO A 1 201 ? -18.368 -1.472 24.269 1.00 74.06 201 PRO A N 1
ATOM 1460 C CA . PRO A 1 201 ? -18.839 -1.509 25.656 1.00 74.06 201 PRO A CA 1
ATOM 1461 C C . PRO A 1 201 ? -20.309 -1.927 25.774 1.00 74.06 201 PRO A C 1
ATOM 1463 O O . PRO A 1 201 ? -20.710 -2.534 26.767 1.00 74.06 201 PRO A O 1
ATOM 1466 N N . LYS A 1 202 ? -21.141 -1.605 24.770 1.00 74.50 202 LYS A N 1
ATOM 1467 C CA . LYS A 1 202 ? -22.545 -2.045 24.733 1.00 74.50 202 LYS A CA 1
ATOM 1468 C C . LYS A 1 202 ? -22.633 -3.553 24.510 1.00 74.50 202 LYS A C 1
ATOM 1470 O O . LYS A 1 202 ? -23.441 -4.207 25.166 1.00 74.50 202 LYS A O 1
ATOM 1475 N N . LYS A 1 203 ? -21.778 -4.102 23.642 1.00 72.19 203 LYS A N 1
ATOM 1476 C CA . LYS A 1 203 ? -21.686 -5.547 23.398 1.00 72.19 203 LYS A CA 1
ATOM 1477 C C . LYS A 1 203 ? -21.238 -6.307 24.646 1.00 72.19 203 LYS A C 1
ATOM 1479 O O . LYS A 1 203 ? -21.890 -7.277 25.011 1.00 72.19 203 LYS A O 1
ATOM 1484 N N . GLU A 1 204 ? -20.202 -5.835 25.341 1.00 73.31 204 GLU A N 1
ATOM 1485 C CA . GLU A 1 204 ? -19.725 -6.465 26.583 1.00 73.31 204 GLU A CA 1
ATOM 1486 C C . GLU A 1 204 ? -20.785 -6.453 27.692 1.00 73.31 204 GLU A C 1
ATOM 1488 O O . GLU A 1 204 ? -20.973 -7.451 28.385 1.00 73.31 204 GLU A O 1
ATOM 1493 N N . LYS A 1 205 ? -21.526 -5.347 27.842 1.00 71.56 205 LYS A N 1
ATOM 1494 C CA . LYS A 1 205 ? -22.635 -5.264 28.807 1.00 71.56 205 LYS A CA 1
ATOM 1495 C C . LYS A 1 205 ? -23.771 -6.232 28.471 1.00 71.56 205 LYS A C 1
ATOM 1497 O O . LYS A 1 205 ? -24.338 -6.833 29.379 1.00 71.56 205 LYS A O 1
ATOM 1502 N N . LEU A 1 206 ? -24.105 -6.385 27.190 1.00 72.25 206 LEU A N 1
ATOM 1503 C CA . LEU A 1 206 ? -25.116 -7.345 26.738 1.00 72.25 206 LEU A CA 1
ATOM 1504 C C . LEU A 1 206 ? -24.656 -8.790 26.947 1.00 72.25 206 LEU A C 1
ATOM 1506 O O . LEU A 1 206 ? -25.430 -9.586 27.468 1.00 72.25 206 LEU A O 1
ATOM 1510 N N . ALA A 1 207 ? -23.403 -9.108 26.612 1.00 74.25 207 ALA A N 1
ATOM 1511 C CA . ALA A 1 207 ? -22.829 -10.438 26.803 1.00 74.25 207 ALA A CA 1
ATOM 1512 C C . ALA A 1 207 ? -22.856 -10.852 28.281 1.00 74.25 207 ALA A C 1
ATOM 1514 O O . ALA A 1 207 ? -23.423 -11.889 28.610 1.00 74.25 207 ALA A O 1
ATOM 1515 N N . LYS A 1 208 ? -22.385 -9.982 29.184 1.00 76.31 208 LYS A N 1
ATOM 1516 C CA . LYS A 1 208 ? -22.433 -10.235 30.634 1.00 76.31 208 LYS A CA 1
ATOM 1517 C C . LYS A 1 208 ? -23.858 -10.396 31.168 1.00 76.31 208 LYS A C 1
ATOM 1519 O O . LYS A 1 208 ? -24.091 -11.220 32.042 1.00 76.31 208 LYS A O 1
ATOM 1524 N N . LYS A 1 209 ? -24.825 -9.633 30.638 1.00 75.38 209 LYS A N 1
ATOM 1525 C CA . LYS A 1 209 ? -26.246 -9.738 31.020 1.00 75.38 209 LYS A CA 1
ATOM 1526 C C . LYS A 1 209 ? -26.887 -11.049 30.551 1.00 75.38 209 LYS A C 1
ATOM 1528 O O . LYS A 1 209 ? -27.822 -11.533 31.187 1.00 75.38 209 LYS A O 1
ATOM 1533 N N . ILE A 1 210 ? -26.429 -11.594 29.426 1.00 73.69 210 ILE A N 1
ATOM 1534 C CA . ILE A 1 210 ? -26.855 -12.908 28.937 1.00 73.69 210 ILE A CA 1
ATOM 1535 C C . ILE A 1 210 ? -26.208 -13.991 29.798 1.00 73.69 210 ILE A C 1
ATOM 1537 O O . ILE A 1 210 ? -26.937 -14.789 30.369 1.00 73.69 210 ILE A O 1
ATOM 1541 N N . GLU A 1 211 ? -24.888 -13.958 29.998 1.00 72.31 211 GLU A N 1
ATOM 1542 C CA . GLU A 1 211 ? -24.172 -14.920 30.851 1.00 72.31 211 GLU A CA 1
ATOM 1543 C C . GLU A 1 211 ? -24.748 -14.991 32.267 1.00 72.31 211 GLU A C 1
ATOM 1545 O O . GLU A 1 211 ? -24.970 -16.088 32.774 1.00 72.31 211 GLU A O 1
ATOM 1550 N N . SER A 1 212 ? -25.087 -13.853 32.883 1.00 71.19 212 SER A N 1
ATOM 1551 C CA . SER A 1 212 ? -25.716 -13.830 34.210 1.00 71.19 212 SER A CA 1
ATOM 1552 C C . SER A 1 212 ? -27.119 -14.444 34.227 1.00 71.19 212 SER A C 1
ATOM 1554 O O . SER A 1 212 ? -27.565 -14.921 35.262 1.00 71.19 212 SER A O 1
ATOM 1556 N N . LYS A 1 213 ? -27.844 -14.415 33.100 1.00 68.88 213 LYS A N 1
ATOM 1557 C CA . LYS A 1 213 ? -29.155 -15.069 32.972 1.00 68.88 213 LYS A CA 1
ATOM 1558 C C . LYS A 1 213 ? -29.024 -16.570 32.729 1.00 68.88 213 LYS A C 1
ATOM 1560 O O . LYS A 1 213 ? -29.858 -17.318 33.219 1.00 68.88 213 LYS A O 1
ATOM 1565 N N . THR A 1 214 ? -27.998 -17.008 32.002 1.00 60.44 214 THR A N 1
ATOM 1566 C CA . THR A 1 214 ? -27.761 -18.431 31.713 1.00 60.44 214 THR A CA 1
ATOM 1567 C C . THR A 1 214 ? -27.094 -19.171 32.874 1.00 60.44 214 THR A C 1
ATOM 1569 O O . THR A 1 214 ? -27.257 -20.378 32.991 1.00 60.44 214 THR A O 1
ATOM 1572 N N . THR A 1 215 ? -26.357 -18.462 33.736 1.00 57.09 215 THR A N 1
ATOM 1573 C CA . THR A 1 215 ? -25.711 -19.018 34.942 1.00 57.09 215 THR A CA 1
ATOM 1574 C C . THR A 1 215 ? -26.513 -18.802 36.226 1.00 57.09 215 THR A C 1
ATOM 1576 O O . THR A 1 215 ? -26.034 -19.172 37.296 1.00 57.09 215 THR A O 1
ATOM 1579 N N . SER A 1 216 ? -27.733 -18.248 36.147 1.00 47.28 216 SER A N 1
ATOM 1580 C CA . SER A 1 216 ? -28.655 -18.273 37.287 1.00 47.28 216 SER A CA 1
ATOM 1581 C C . SER A 1 216 ? -28.837 -19.733 37.709 1.00 47.28 216 SER A C 1
ATOM 1583 O O . SER A 1 216 ? -29.286 -20.530 36.879 1.00 47.28 216 SER A O 1
ATOM 1585 N N . PRO A 1 217 ? -28.487 -20.112 38.953 1.00 50.25 217 PRO A N 1
ATOM 1586 C CA . PRO A 1 217 ? -28.750 -21.451 39.443 1.00 50.25 217 PRO A CA 1
ATOM 1587 C C . PRO A 1 217 ? -30.241 -21.712 39.271 1.00 50.25 217 PRO A C 1
ATOM 1589 O O . PRO A 1 217 ? -31.057 -20.842 39.586 1.00 50.25 217 PRO A O 1
ATOM 1592 N N . LEU A 1 218 ? -30.594 -22.889 38.755 1.00 53.16 218 LEU A N 1
ATOM 1593 C CA . LEU A 1 218 ? -31.911 -23.450 39.011 1.00 53.16 218 LEU A CA 1
ATOM 1594 C C . LEU A 1 218 ? -32.080 -23.388 40.529 1.00 53.16 218 LEU A C 1
ATOM 1596 O O . LEU A 1 218 ? -31.391 -24.115 41.246 1.00 53.16 218 LEU A O 1
ATOM 1600 N N . GLU A 1 219 ? -32.905 -22.459 41.019 1.00 51.75 219 GLU A N 1
ATOM 1601 C CA . GLU A 1 219 ? -33.348 -22.500 42.404 1.00 51.75 219 GLU A CA 1
ATOM 1602 C C . GLU A 1 219 ? -33.844 -23.929 42.636 1.00 51.75 219 GLU A C 1
ATOM 1604 O O . GLU A 1 219 ? -34.672 -24.409 41.850 1.00 51.75 219 GLU A O 1
ATOM 1609 N N . PRO A 1 220 ? -33.317 -24.662 43.631 1.00 46.81 220 PRO A N 1
ATOM 1610 C CA . PRO A 1 220 ? -33.859 -25.965 43.944 1.00 46.81 220 PRO A CA 1
ATOM 1611 C C . PRO A 1 220 ? -35.318 -25.760 44.364 1.00 46.81 220 PRO A C 1
ATOM 1613 O O . PRO A 1 220 ? -35.609 -25.342 45.481 1.00 46.81 220 PRO A O 1
ATOM 1616 N N . MET A 1 221 ? -36.245 -26.053 43.446 1.00 50.69 221 MET A N 1
ATOM 1617 C CA . MET A 1 221 ? -37.696 -26.122 43.661 1.00 50.69 221 MET A CA 1
ATOM 1618 C C . MET A 1 221 ? -38.074 -27.341 44.520 1.00 50.69 221 MET A C 1
ATOM 1620 O O . MET A 1 221 ? -39.048 -28.036 44.253 1.00 50.69 221 MET A O 1
ATOM 1624 N N . PHE A 1 222 ? -37.291 -27.629 45.555 1.00 49.78 222 PHE A N 1
ATOM 1625 C CA . PHE A 1 222 ? -37.598 -28.675 46.514 1.00 49.78 222 PHE A CA 1
ATOM 1626 C C . PHE A 1 222 ? -37.322 -28.143 47.915 1.00 49.78 222 PHE A C 1
ATOM 1628 O O . PHE A 1 222 ? -36.227 -28.274 48.459 1.00 49.78 222 PHE A O 1
ATOM 1635 N N . LYS A 1 223 ? -38.341 -27.500 48.490 1.00 50.50 223 LYS A N 1
ATOM 1636 C CA . LYS A 1 223 ? -38.468 -27.452 49.945 1.00 50.50 223 LYS A CA 1
ATOM 1637 C C . LYS A 1 223 ? -38.821 -28.879 50.378 1.00 50.50 223 LYS A C 1
ATOM 1639 O O . LYS A 1 223 ? -39.819 -29.393 49.878 1.00 50.50 223 LYS A O 1
ATOM 1644 N N . PRO A 1 224 ? -38.023 -29.549 51.223 1.00 45.56 224 PRO A N 1
ATOM 1645 C CA . PRO A 1 224 ? -38.465 -30.789 51.838 1.00 45.56 224 PRO A CA 1
ATOM 1646 C C . PRO A 1 224 ? -39.668 -30.449 52.717 1.00 45.56 224 PRO A C 1
ATOM 1648 O O . PRO A 1 224 ? -39.564 -29.552 53.555 1.00 45.56 224 PRO A O 1
ATOM 1651 N N . ASP A 1 225 ? -40.797 -31.117 52.486 1.00 46.62 225 ASP A N 1
ATOM 1652 C CA . ASP A 1 225 ? -41.958 -31.018 53.363 1.00 46.62 225 ASP A CA 1
ATOM 1653 C C . ASP A 1 225 ? -41.538 -31.374 54.793 1.00 46.62 225 ASP A C 1
ATOM 1655 O O . ASP A 1 225 ? -40.976 -32.440 55.068 1.00 46.62 225 ASP A O 1
ATOM 1659 N N . GLU A 1 226 ? -41.792 -30.440 55.703 1.00 52.84 226 GLU A N 1
ATOM 1660 C CA . GLU A 1 226 ? -41.730 -30.681 57.131 1.00 52.84 226 GLU A CA 1
ATOM 1661 C C . GLU A 1 226 ? -42.797 -31.722 57.498 1.00 52.84 226 GLU A C 1
ATOM 1663 O O . GLU A 1 226 ? -43.993 -31.477 57.369 1.00 52.84 226 GLU A O 1
ATOM 1668 N N . GLY A 1 227 ? -42.353 -32.870 58.014 1.00 50.62 227 GLY A N 1
ATOM 1669 C CA . GLY A 1 227 ? -43.151 -33.688 58.924 1.00 50.62 227 GLY A CA 1
ATOM 1670 C C . GLY A 1 227 ? -43.924 -34.853 58.309 1.00 50.62 227 GLY A C 1
ATOM 1671 O O . GLY A 1 227 ? -45.093 -34.732 57.966 1.00 50.62 227 GLY A O 1
ATOM 1672 N N . VAL A 1 228 ? -43.327 -36.045 58.384 1.00 42.94 228 VAL A N 1
ATOM 1673 C CA . VAL A 1 228 ? -44.074 -37.245 58.787 1.00 42.94 228 VAL A CA 1
ATOM 1674 C C . VAL A 1 228 ? -43.252 -37.960 59.854 1.00 42.94 228 VAL A C 1
ATOM 1676 O O . VAL A 1 228 ? -42.232 -38.583 59.570 1.00 42.94 228 VAL A O 1
ATOM 1679 N N . SER A 1 229 ? -43.686 -37.806 61.102 1.00 43.22 229 SER A N 1
ATOM 1680 C CA . SER A 1 229 ? -43.281 -38.637 62.232 1.00 43.22 229 SER A CA 1
ATOM 1681 C C . SER A 1 229 ? -43.850 -40.047 62.057 1.00 43.22 229 SER A C 1
ATOM 1683 O O . SER A 1 229 ? -45.056 -40.180 61.828 1.00 43.22 229 SER A O 1
ATOM 1685 N N . VAL A 1 230 ? -43.001 -41.066 62.197 1.00 47.44 230 VAL A N 1
ATOM 1686 C CA . VAL A 1 230 ? -43.414 -42.453 62.476 1.00 47.44 230 VAL A CA 1
ATOM 1687 C C . VAL A 1 230 ? -43.376 -42.668 63.981 1.00 47.44 230 VAL A C 1
ATOM 1689 O O . VAL A 1 230 ? -42.390 -42.198 64.594 1.00 47.44 230 VAL A O 1
#

pLDDT: mean 81.45, std 13.7, range [42.94, 96.75]

Radius of gyration: 27.2 Å; chains: 1; bounding box: 69×65×89 Å

Secondary structure (DSSP, 8-state):
--HHHHHHHHHHHHHHHHHHHHHT--HHHHHHHHHHHHHHTHHHHHHHHHHHHHHS-TT-HHHHHHHHHHHHHHHHHH-SHHHHHHHHHHHHHHHHHHHHHHHHHHHHHHHH-HHHHHHHHHHHHSPPTT--HHHHHTSTTHHHHHHHHHHHHHHHTTSS--HHHHIIIIIHHHHHHHHHHHHHHHHHHHHHHHHHHHHHHHHHHHHHHHHHHHSS------PPPP----

Foldseek 3Di:
DQDVLLVVLLVQLQCQLQVLLLVVPQPLLVLVCVLCCVQLNVLSSLLSSLLCLQQPAPPPPSSLVSLLVSLLSSLLSSQALVSSLVSLVSNNVVSVVSNVVSVVVSVCSCVVDVVSVVVVVVSVVDPDPPDDVVSNLPGGPRVQQVVLVVVQVVVPPPDDNPPVSCCVRHVVSSVVSNVVSSVSSSVSSSVSNNNSNVVVVVVVVVVVVVVCVVPPPPPPPDDDDPDDDD

Organism: Odinarchaeota yellowstonii (strain LCB_4) (NCBI:txid1841599)

Sequence (230 aa):
MYTGSKLLGWIVSMAMIFGLTLMFLPEGYAMLITWFNPVFGLNLTVILTELYALLGPYNDMVHISILIGAALVGGLIAGTGKGGLAVAISTLFFGFLLIVGFGVLSVFTVMTNPTVQAQLMSLITSPPPGVDIVAVLSAPVIGGLVDSLITFILSGFGGGFDIPTLISSVIQPILTALIINVLIALIIGAIGGKIGGYILPKKEKLAKKIESKTTSPLEPMFKPDEGVSV